Protein AF-A0AAV2PLL3-F1 (afdb_monomer_lite)

pLDDT: mean 88.49, std 5.71, range [47.81, 95.56]

Foldseek 3Di:
DADPNDDDDAQDWDDDFQWIWHHHPNDIDIDGRQQWEDDPNDIDDAQDWDDDFQWIWHRHRHDIDIDGRQQWEADPNDTHGAQDWDDDQAAIWHRHRHDIDGPAGWEADPNDTDHAQDWDDDQQWIWHDHRHDIDIDGHQQWEADPNGTDDAQDWDDDLQWIWHRHRHDIDTHHHQQWEADPNHIGGAQDWDDDFQKIWHRHRHDIDIDRNQQWEADPVRGIDHAQDWDDDFQWIWGRGRHGTDIDGRQQWEQDPVRDTHHAQDWDDPDPFWIWGRGRHDIDIDGDQQWEDDDPDIHHAQDWDDDPPWIWGRHRHDIDTDDPPD

Sequence (324 aa):
CEYDGKIYFDGEGWFKKCNMYKCISGDVQVTEIEECCHFVGKEYEDGESWVDKCKIYQCSRGRVTHSLNPDCCRVNSHDYENGETWSDHCGNHSCNEGYVVSTEKCCVWEDETHKHGDEWIVNCKVYRCNDGKVSYKDDSHCCEFEGDLYPNGEVWTWKCKQHTCNIGQLESKLSPTCCEHEGEVYFDGDKWKDDCTDYRCENGKINHFINKRCCVDSNGLGFHPDETYNEGCYVYKCSYGEFEKSVNPNCCELHNGELVEDGYEWDQDECIHKKCRRGDIVVRENRLCCIEGFEAYPDGETWYDGCIEYKCKRGRTQEGVDPT

Secondary structure (DSSP, 8-state):
-EETTEE--TT-EEEETTEEEEEETTEEEEEE-TT-EEETTEEE-TT-EEEETTEEEEEETTEEEEEE-TTSEEETTEEE-TT-EEE-SS-EEEEETTEEEESS--EEETTEEE-TT-EEEETTEEEEEETTEEEEEE-TTPEEETTEEE-TT-EEEETTEEEEEETTEEEEEE-TT-EEETTEEE-TT-EEEETTEEEEEETTEEEEEE-TT-EE-TTS-EE-TT-EEEETTEEEEEETTEEEEEE-TTPEEPTTS-EE-TT-EEESSSSEEEEEETTEEEEEE-TT-EEETTEEE-TT-EEEETTEEEEE-SS-EEE-----

Structure (mmCIF, N/CA/C/O backbone):
data_AF-A0AAV2PLL3-F1
#
_entry.id   AF-A0AAV2PLL3-F1
#
loop_
_atom_site.group_PDB
_atom_site.id
_atom_site.type_symbol
_atom_site.label_atom_id
_atom_site.label_alt_id
_atom_site.label_comp_id
_atom_site.label_asym_id
_atom_site.label_entity_id
_atom_site.label_seq_id
_atom_site.pdbx_PDB_ins_code
_atom_site.Cartn_x
_atom_site.Cartn_y
_atom_site.Cartn_z
_atom_site.occupancy
_atom_site.B_iso_or_equiv
_atom_site.auth_seq_id
_atom_site.auth_comp_id
_atom_site.auth_asym_id
_atom_site.auth_atom_id
_atom_site.pdbx_PDB_model_num
ATOM 1 N N . CYS A 1 1 ? 61.657 -3.068 -75.868 1.00 91.62 1 CYS A N 1
ATOM 2 C CA . CYS A 1 1 ? 61.007 -1.841 -75.367 1.00 91.62 1 CYS A CA 1
ATOM 3 C C . CYS A 1 1 ? 61.591 -1.494 -74.007 1.00 91.62 1 CYS A C 1
ATOM 5 O O . CYS A 1 1 ? 61.944 -2.416 -73.281 1.00 91.62 1 CYS A O 1
ATOM 7 N N . GLU A 1 2 ? 61.693 -0.213 -73.654 1.00 89.94 2 GLU A N 1
ATOM 8 C CA . GLU A 1 2 ? 62.034 0.218 -72.290 1.00 89.94 2 GLU A CA 1
ATOM 9 C C . GLU A 1 2 ? 60.778 0.791 -71.625 1.00 89.94 2 GLU A C 1
ATOM 11 O O . GLU A 1 2 ? 60.141 1.687 -72.175 1.00 89.94 2 GLU A O 1
ATOM 16 N N . TYR A 1 3 ? 60.391 0.248 -70.472 1.00 87.75 3 TYR A N 1
ATOM 17 C CA . TYR A 1 3 ? 59.224 0.705 -69.720 1.00 87.75 3 TYR A CA 1
ATOM 18 C C . TYR A 1 3 ? 59.527 0.673 -68.222 1.00 87.75 3 TYR A C 1
ATOM 20 O O . TYR A 1 3 ? 59.902 -0.369 -67.684 1.00 87.75 3 TYR A O 1
ATOM 28 N N . ASP A 1 4 ? 59.375 1.821 -67.554 1.00 88.00 4 ASP A N 1
ATOM 29 C CA . ASP A 1 4 ? 59.631 1.992 -66.112 1.00 88.00 4 ASP A CA 1
ATOM 30 C C . ASP A 1 4 ? 61.039 1.516 -65.683 1.00 88.00 4 ASP A C 1
ATOM 32 O O . ASP A 1 4 ? 61.215 0.832 -64.675 1.00 88.00 4 ASP A O 1
ATOM 36 N N . GLY A 1 5 ? 62.050 1.808 -66.514 1.00 89.69 5 GLY A N 1
ATOM 37 C CA . GLY A 1 5 ? 63.452 1.437 -66.280 1.00 89.69 5 GLY A CA 1
ATOM 38 C C . GLY A 1 5 ? 63.790 -0.045 -66.496 1.00 89.69 5 GLY A C 1
ATOM 39 O O . GLY A 1 5 ? 64.899 -0.468 -66.169 1.00 89.69 5 GLY A O 1
ATOM 40 N N . LYS A 1 6 ? 62.864 -0.851 -67.034 1.00 91.62 6 LYS A N 1
ATOM 41 C CA . LYS A 1 6 ? 63.084 -2.264 -67.391 1.00 91.62 6 LYS A CA 1
ATOM 42 C C . LYS A 1 6 ? 63.054 -2.468 -68.906 1.00 91.62 6 LYS A C 1
ATOM 44 O O . LYS A 1 6 ? 62.284 -1.814 -69.609 1.00 91.62 6 LYS A O 1
ATOM 49 N N . ILE A 1 7 ? 63.878 -3.397 -69.397 1.00 92.06 7 ILE A N 1
ATOM 50 C CA . ILE A 1 7 ? 63.944 -3.787 -70.813 1.00 92.06 7 ILE A CA 1
ATOM 51 C C . ILE A 1 7 ? 63.094 -5.043 -71.024 1.00 92.06 7 ILE A C 1
ATOM 53 O O . ILE A 1 7 ? 63.332 -6.051 -70.366 1.00 92.06 7 ILE A O 1
ATOM 57 N N . TYR A 1 8 ? 62.156 -4.971 -71.968 1.00 92.12 8 TYR A N 1
ATOM 58 C CA . TYR A 1 8 ? 61.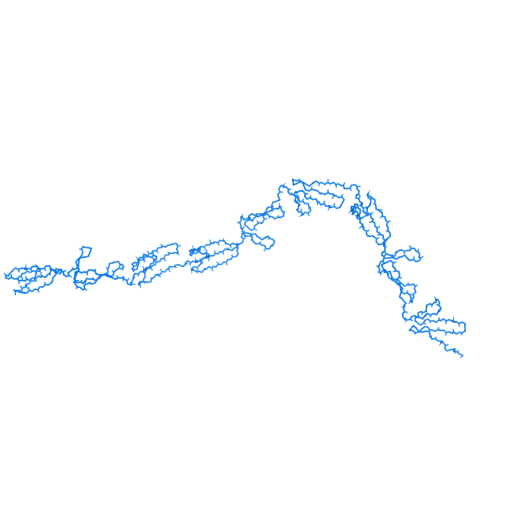277 -6.070 -72.381 1.00 92.12 8 TYR A CA 1
ATOM 59 C C . TYR A 1 8 ? 61.568 -6.467 -73.829 1.00 92.12 8 TYR A C 1
ATOM 61 O O . TYR A 1 8 ? 61.752 -5.591 -74.691 1.00 92.12 8 TYR A O 1
ATOM 69 N N . PHE A 1 9 ? 61.612 -7.769 -74.100 1.00 92.62 9 PHE A N 1
ATOM 70 C CA . PHE A 1 9 ? 61.857 -8.309 -75.436 1.00 92.62 9 PHE A CA 1
ATOM 71 C C . PHE A 1 9 ? 60.621 -8.209 -76.330 1.00 92.62 9 PHE A C 1
ATOM 73 O O . PHE A 1 9 ? 59.491 -8.099 -75.861 1.00 92.62 9 PHE A O 1
ATOM 80 N N . ASP A 1 10 ? 60.840 -8.242 -77.643 1.00 92.75 10 ASP A N 1
ATOM 81 C CA . ASP A 1 10 ? 59.739 -8.246 -78.604 1.00 92.75 10 ASP A CA 1
ATOM 82 C C . ASP A 1 10 ? 58.823 -9.462 -78.386 1.00 92.75 10 ASP A C 1
ATOM 84 O O . ASP A 1 10 ? 59.291 -10.594 -78.251 1.00 92.75 10 ASP A O 1
ATOM 88 N N . GLY A 1 11 ? 57.516 -9.216 -78.306 1.00 88.50 11 GLY A N 1
ATOM 89 C CA . GLY A 1 11 ? 56.493 -10.207 -77.975 1.00 88.50 11 GLY A CA 1
ATOM 90 C C . GLY A 1 11 ? 56.259 -10.437 -76.477 1.00 88.50 11 GLY A C 1
ATOM 91 O O . GLY A 1 11 ? 55.241 -11.044 -76.132 1.00 88.50 11 GLY A O 1
ATOM 92 N N . GLU A 1 12 ? 57.132 -9.943 -75.594 1.00 92.12 12 GLU A N 1
ATOM 93 C CA . GLU A 1 12 ? 56.991 -10.078 -74.140 1.00 92.12 12 GLU A CA 1
ATOM 94 C C . GLU A 1 12 ? 55.822 -9.233 -73.618 1.00 92.12 12 GLU A C 1
ATOM 96 O O . GLU A 1 12 ? 55.669 -8.063 -73.986 1.00 92.12 12 GLU A O 1
ATOM 101 N N . GLY A 1 13 ? 54.989 -9.844 -72.770 1.00 86.62 13 GLY A N 1
ATOM 102 C CA . GLY A 1 13 ? 53.845 -9.201 -72.131 1.00 86.62 13 GLY A CA 1
ATOM 103 C C . GLY A 1 13 ? 53.971 -9.194 -70.612 1.00 86.62 13 GLY A C 1
ATOM 104 O O . GLY A 1 13 ? 54.468 -10.156 -70.027 1.00 86.62 13 GLY A O 1
ATOM 105 N N . TRP A 1 14 ? 53.514 -8.121 -69.973 1.00 86.94 14 TRP A N 1
ATOM 106 C CA . TRP A 1 14 ? 53.501 -7.985 -68.518 1.00 86.94 14 TRP A CA 1
ATOM 107 C C . TRP A 1 14 ? 52.250 -7.253 -68.038 1.00 86.94 14 TRP A C 1
ATOM 109 O O . TRP A 1 14 ? 51.612 -6.507 -68.778 1.00 86.94 14 TRP A O 1
ATOM 119 N N . PHE A 1 15 ? 51.917 -7.462 -66.770 1.00 80.62 15 PHE A N 1
ATOM 120 C CA . PHE A 1 15 ? 50.777 -6.839 -66.111 1.00 80.62 15 PHE A CA 1
ATOM 121 C C . PHE A 1 15 ? 51.256 -5.702 -65.211 1.00 80.62 15 PHE A C 1
ATOM 123 O O . PHE A 1 15 ? 52.266 -5.834 -64.515 1.00 80.62 15 PHE A O 1
ATOM 130 N N . LYS A 1 16 ? 50.549 -4.573 -65.234 1.00 81.56 16 LYS A N 1
ATOM 131 C CA . LYS A 1 16 ? 50.717 -3.505 -64.244 1.00 81.56 16 LYS A CA 1
ATOM 132 C C . LYS A 1 16 ? 49.369 -2.826 -64.039 1.00 81.56 16 LYS A C 1
ATOM 134 O O . LYS A 1 16 ? 48.896 -2.127 -64.936 1.00 81.56 16 LYS A O 1
ATOM 139 N N . LYS A 1 17 ? 48.785 -3.000 -62.847 1.00 78.38 17 LYS A N 1
ATOM 140 C CA . LYS A 1 17 ? 47.400 -2.602 -62.556 1.00 78.38 17 LYS A CA 1
ATOM 141 C C . LYS A 1 17 ? 46.444 -3.243 -63.575 1.00 78.38 17 LYS A C 1
ATOM 143 O O . LYS A 1 17 ? 46.691 -4.341 -64.060 1.00 78.38 17 LYS A O 1
ATOM 148 N N . CYS A 1 18 ? 45.418 -2.512 -63.990 1.00 79.94 18 CYS A N 1
ATOM 149 C CA . CYS A 1 18 ? 44.403 -2.950 -64.944 1.00 79.94 18 CYS A CA 1
ATOM 150 C C . CYS A 1 18 ? 44.829 -2.899 -66.411 1.00 79.94 18 CYS A C 1
ATOM 152 O O . CYS A 1 18 ? 43.993 -2.788 -67.301 1.00 79.94 18 CYS A O 1
ATOM 154 N N . ASN A 1 19 ? 46.131 -2.964 -66.677 1.00 82.62 19 ASN A N 1
ATOM 155 C CA . ASN A 1 19 ? 46.665 -2.891 -68.023 1.00 82.62 19 ASN A CA 1
ATOM 156 C C . ASN A 1 19 ? 47.624 -4.052 -68.277 1.00 82.62 19 ASN A C 1
ATOM 158 O O . ASN A 1 19 ? 48.572 -4.297 -67.523 1.00 82.62 19 ASN A O 1
ATOM 162 N N . MET A 1 20 ? 47.379 -4.740 -69.386 1.00 83.50 20 MET A N 1
ATOM 163 C CA . MET A 1 20 ? 48.316 -5.662 -69.996 1.00 83.50 20 MET A CA 1
ATOM 164 C C . MET A 1 20 ? 49.166 -4.870 -70.980 1.00 83.50 20 MET A C 1
ATOM 166 O O . MET A 1 20 ? 48.665 -4.255 -71.921 1.00 83.50 20 MET A O 1
ATOM 170 N N . TYR A 1 21 ? 50.466 -4.883 -70.758 1.00 88.62 21 TYR A N 1
ATOM 171 C CA . TYR A 1 21 ? 51.437 -4.254 -71.628 1.00 88.62 21 TYR A CA 1
ATOM 172 C C . TYR A 1 21 ? 52.095 -5.326 -72.482 1.00 88.62 21 TYR A C 1
ATOM 174 O O . TYR A 1 21 ? 52.363 -6.426 -71.999 1.00 88.62 21 TYR A O 1
ATOM 182 N N . LYS A 1 22 ? 52.376 -5.014 -73.744 1.00 92.00 22 LYS A N 1
ATOM 183 C CA . LYS A 1 22 ? 53.101 -5.909 -74.644 1.00 92.00 22 LYS A CA 1
ATOM 184 C C . LYS A 1 22 ? 54.095 -5.126 -75.480 1.00 92.00 22 LYS A C 1
ATOM 186 O O . LYS A 1 22 ? 53.738 -4.123 -76.092 1.00 92.00 22 LYS A O 1
ATOM 191 N N . CYS A 1 23 ? 55.338 -5.585 -75.524 1.00 92.31 23 CYS A N 1
ATOM 192 C CA . CYS A 1 23 ? 56.340 -4.994 -76.399 1.00 92.31 23 CYS A CA 1
ATOM 193 C C . CYS A 1 23 ? 56.162 -5.530 -77.825 1.00 92.31 23 CYS A C 1
ATOM 195 O O . CYS A 1 23 ? 56.206 -6.743 -78.027 1.00 92.31 23 CYS A O 1
ATOM 197 N N . ILE A 1 24 ? 55.946 -4.648 -78.803 1.00 91.50 24 ILE A N 1
ATOM 198 C CA . ILE A 1 24 ? 55.800 -5.013 -80.217 1.00 91.50 24 ILE A CA 1
ATOM 199 C C . ILE A 1 24 ? 56.628 -4.058 -81.077 1.00 91.50 24 ILE A C 1
ATOM 201 O O . ILE A 1 24 ? 56.362 -2.863 -81.127 1.00 91.50 24 ILE A O 1
ATOM 205 N N . SER A 1 25 ? 57.622 -4.594 -81.785 1.00 89.38 25 SER A N 1
ATOM 206 C CA . SER A 1 25 ? 58.486 -3.882 -82.736 1.00 89.38 25 SER A CA 1
ATOM 207 C C . SER A 1 25 ? 59.137 -2.610 -82.175 1.00 89.38 25 SER A C 1
ATOM 209 O O . SER A 1 25 ? 59.398 -1.662 -82.907 1.00 89.38 25 SER A O 1
ATOM 211 N N . GLY A 1 26 ? 59.433 -2.601 -80.872 1.00 86.25 26 GLY A N 1
ATOM 212 C CA . GLY A 1 26 ? 60.042 -1.462 -80.179 1.00 86.25 26 GLY A CA 1
ATOM 213 C C . GLY A 1 26 ? 59.056 -0.563 -79.428 1.00 86.25 26 GLY A C 1
ATOM 214 O O . GLY A 1 26 ? 59.502 0.148 -78.527 1.00 86.25 26 GLY A O 1
ATOM 215 N N . ASP A 1 27 ? 57.752 -0.673 -79.695 1.00 88.44 27 ASP A N 1
ATOM 216 C CA . ASP A 1 27 ? 56.695 0.103 -79.041 1.00 88.44 27 ASP A CA 1
ATOM 217 C C . ASP A 1 27 ? 55.978 -0.691 -77.940 1.00 88.44 27 ASP A C 1
ATOM 219 O O . ASP A 1 27 ? 55.757 -1.901 -78.046 1.00 88.44 27 ASP A O 1
ATOM 223 N N . VAL A 1 28 ? 55.585 -0.001 -76.866 1.00 89.06 28 VAL A N 1
ATOM 224 C CA . VAL A 1 28 ? 54.774 -0.585 -75.789 1.00 89.06 28 VAL A CA 1
ATOM 225 C C . VAL A 1 28 ? 53.299 -0.418 -76.132 1.00 89.06 28 VAL A C 1
ATOM 227 O O . VAL A 1 28 ? 52.763 0.687 -76.101 1.00 89.06 28 VAL A O 1
ATOM 230 N N . GLN A 1 29 ? 52.638 -1.528 -76.437 1.00 89.06 29 GLN A N 1
ATOM 231 C CA . GLN A 1 29 ? 51.192 -1.594 -76.616 1.00 89.06 29 GLN A CA 1
ATOM 232 C C . GLN A 1 29 ? 50.527 -1.810 -75.261 1.00 89.06 29 GLN A C 1
ATOM 234 O O . GLN A 1 29 ? 51.022 -2.588 -74.446 1.00 89.06 29 GLN A O 1
ATOM 239 N N . VAL A 1 30 ? 49.409 -1.126 -75.028 1.00 86.69 30 VAL A N 1
ATOM 240 C CA . VAL A 1 30 ? 48.642 -1.212 -73.782 1.00 86.69 30 VAL A CA 1
ATOM 241 C C . VAL A 1 30 ? 47.245 -1.709 -74.114 1.00 86.69 30 VAL A C 1
ATOM 243 O O . VAL A 1 30 ? 46.591 -1.180 -75.010 1.00 86.69 30 VAL A O 1
ATOM 246 N N . THR A 1 31 ? 46.799 -2.739 -73.413 1.00 83.81 31 THR A N 1
ATOM 247 C CA . THR A 1 31 ? 45.437 -3.261 -73.481 1.00 83.81 31 THR A CA 1
ATOM 248 C C . THR A 1 31 ? 44.844 -3.203 -72.085 1.00 83.81 31 THR A C 1
ATOM 250 O O . THR A 1 31 ? 45.408 -3.769 -71.148 1.00 83.81 31 THR A O 1
ATOM 253 N N . GLU A 1 32 ? 43.726 -2.501 -71.948 1.00 77.06 32 GLU A N 1
ATOM 254 C CA . GLU A 1 32 ? 42.974 -2.452 -70.698 1.00 77.06 32 GLU A CA 1
ATOM 255 C C . GLU A 1 32 ? 42.361 -3.828 -70.418 1.00 77.06 32 GLU A C 1
ATOM 257 O O . GLU A 1 32 ? 41.855 -4.502 -71.319 1.00 77.06 32 GLU A O 1
ATOM 262 N N . ILE A 1 33 ? 42.461 -4.278 -69.173 1.00 77.19 33 ILE A N 1
ATOM 263 C CA . ILE A 1 33 ? 41.937 -5.567 -68.733 1.00 77.19 33 ILE A CA 1
ATOM 264 C C . ILE A 1 33 ? 40.510 -5.332 -68.252 1.00 77.19 33 ILE A C 1
ATOM 266 O O . ILE A 1 33 ? 40.304 -4.747 -67.193 1.00 77.19 33 ILE A O 1
ATOM 270 N N . GLU A 1 34 ? 39.525 -5.823 -69.005 1.00 72.75 34 GLU A N 1
ATOM 271 C CA . GLU A 1 34 ? 38.099 -5.671 -68.658 1.00 72.75 34 GLU A CA 1
ATOM 272 C C . GLU A 1 34 ? 37.719 -6.352 -67.328 1.00 72.75 34 GLU A C 1
ATOM 274 O O . GLU A 1 34 ? 36.686 -6.051 -66.737 1.00 72.75 34 GLU A O 1
ATOM 279 N N . GLU A 1 35 ? 38.554 -7.267 -66.832 1.00 81.69 35 GLU A N 1
ATOM 280 C CA . GLU A 1 35 ? 38.313 -8.036 -65.605 1.00 81.69 35 GLU A CA 1
ATOM 281 C C . GLU A 1 35 ? 38.719 -7.299 -64.314 1.00 81.69 35 GLU A C 1
ATOM 283 O O . GLU A 1 35 ? 38.565 -7.841 -63.220 1.00 81.69 35 GLU A O 1
ATOM 288 N N . CYS A 1 36 ? 39.195 -6.060 -64.419 1.00 85.12 36 CYS A N 1
ATOM 289 C CA . CYS A 1 36 ? 39.562 -5.237 -63.275 1.00 85.12 36 CYS A CA 1
ATOM 290 C C . CYS A 1 36 ? 38.369 -4.561 -62.594 1.00 85.12 36 CYS A C 1
ATOM 292 O O . CYS A 1 36 ? 37.398 -4.169 -63.242 1.00 85.12 36 CYS A O 1
ATOM 294 N N . CYS A 1 37 ? 38.465 -4.341 -61.283 1.00 88.69 37 CYS A N 1
ATOM 295 C CA . CYS A 1 37 ? 37.420 -3.656 -60.532 1.00 88.69 37 CYS A CA 1
ATOM 296 C C . CYS A 1 37 ? 37.800 -2.218 -60.186 1.00 88.69 37 CYS A C 1
ATOM 298 O O . CYS A 1 37 ? 38.870 -1.952 -59.643 1.00 88.69 37 CYS A O 1
ATOM 300 N N . HIS A 1 38 ? 36.858 -1.298 -60.396 1.00 87.88 38 HIS A N 1
ATOM 301 C CA . HIS A 1 38 ? 36.970 0.086 -59.942 1.00 87.88 38 HIS A CA 1
ATOM 302 C C . HIS A 1 38 ? 36.061 0.309 -58.732 1.00 87.88 38 HIS A C 1
ATOM 304 O O . HIS A 1 38 ? 34.839 0.181 -58.829 1.00 87.88 38 HIS A O 1
ATOM 310 N N . PHE A 1 39 ? 36.644 0.665 -57.588 1.00 87.12 39 PHE A N 1
ATOM 311 C CA . PHE A 1 39 ? 35.900 0.914 -56.354 1.00 87.12 39 PHE A CA 1
ATOM 312 C C . PHE A 1 39 ? 36.413 2.176 -55.657 1.00 87.12 39 PHE A C 1
ATOM 314 O O . PHE A 1 39 ? 37.592 2.287 -55.335 1.00 87.12 39 PHE A O 1
ATOM 321 N N . VAL A 1 40 ? 35.522 3.157 -55.463 1.00 86.56 40 VAL A N 1
ATOM 322 C CA . VAL A 1 40 ? 35.799 4.451 -54.797 1.00 86.56 40 VAL A CA 1
ATOM 323 C C . VAL A 1 40 ? 37.080 5.124 -55.329 1.00 86.56 40 VAL A C 1
ATOM 325 O O . VAL A 1 40 ? 37.939 5.589 -54.586 1.00 86.56 40 VAL A O 1
ATOM 328 N N . GLY A 1 41 ? 37.232 5.149 -56.658 1.00 83.69 41 GLY A N 1
ATOM 329 C CA . GLY A 1 41 ? 38.370 5.790 -57.330 1.00 83.69 41 GLY A CA 1
ATOM 330 C C . GLY A 1 41 ? 39.703 5.037 -57.230 1.00 83.69 41 GLY A C 1
ATOM 331 O O . GLY A 1 41 ? 40.727 5.584 -57.635 1.00 83.69 41 GLY A O 1
ATOM 332 N N . LYS A 1 42 ? 39.707 3.804 -56.711 1.00 87.56 42 LYS A N 1
ATOM 333 C CA . LYS A 1 42 ? 40.851 2.885 -56.728 1.00 87.56 42 LYS A CA 1
ATOM 334 C C . LYS A 1 42 ? 40.599 1.724 -57.693 1.00 87.56 42 LYS A C 1
ATOM 336 O O . LYS A 1 42 ? 39.451 1.367 -57.959 1.00 87.56 42 LYS A O 1
ATOM 341 N N . GLU A 1 43 ? 41.688 1.171 -58.213 1.00 87.94 43 GLU A N 1
ATOM 342 C CA . GLU A 1 43 ? 41.719 0.018 -59.118 1.00 87.94 43 GLU A CA 1
ATOM 343 C C . GLU A 1 43 ? 42.197 -1.211 -58.348 1.00 87.94 43 GLU A C 1
ATOM 345 O O . GLU A 1 43 ? 43.174 -1.106 -57.605 1.00 87.94 43 GLU A O 1
ATOM 350 N N . TYR A 1 44 ? 41.514 -2.338 -58.543 1.00 87.25 44 TYR A N 1
ATOM 351 C CA . TYR A 1 44 ? 41.788 -3.611 -57.880 1.00 87.25 44 TYR A CA 1
ATOM 352 C C . TYR A 1 44 ? 41.910 -4.723 -58.920 1.00 87.25 44 TYR A C 1
ATOM 354 O O . TYR A 1 44 ? 41.096 -4.799 -59.849 1.00 87.25 44 TYR A O 1
ATOM 362 N N . GLU A 1 45 ? 42.924 -5.571 -58.759 1.00 86.94 45 GLU A N 1
ATOM 363 C CA . GLU A 1 45 ? 43.184 -6.697 -59.659 1.00 86.94 45 GLU A CA 1
ATOM 364 C C . GLU A 1 45 ? 42.164 -7.831 -59.440 1.00 86.94 45 GLU A C 1
ATOM 366 O O . GLU A 1 45 ? 41.559 -7.958 -58.371 1.00 86.94 45 GLU A O 1
ATOM 371 N N . ASP A 1 46 ? 41.950 -8.670 -60.459 1.00 85.12 46 ASP A N 1
ATOM 372 C CA . ASP A 1 46 ? 41.068 -9.836 -60.330 1.00 85.12 46 ASP A CA 1
ATOM 373 C C . ASP A 1 46 ? 41.558 -10.771 -59.210 1.00 85.12 46 ASP A C 1
ATOM 375 O O . ASP A 1 46 ? 42.736 -11.120 -59.134 1.00 85.12 46 ASP A O 1
ATOM 379 N N . GLY A 1 47 ? 40.647 -11.169 -58.320 1.00 86.62 47 GLY A N 1
ATOM 380 C CA . GLY A 1 47 ? 40.951 -11.978 -57.140 1.00 86.62 47 GLY A CA 1
ATOM 381 C C . GLY A 1 47 ? 41.419 -11.188 -55.913 1.00 86.62 47 GLY A C 1
ATOM 382 O O . GLY A 1 47 ? 41.527 -11.781 -54.837 1.00 86.62 47 GLY A O 1
ATOM 383 N N . GLU A 1 48 ? 41.656 -9.879 -56.029 1.00 90.81 48 GLU A N 1
ATOM 384 C CA . GLU A 1 48 ? 42.030 -9.035 -54.894 1.00 90.81 48 GLU A CA 1
ATOM 385 C C . GLU A 1 48 ? 40.864 -8.871 -53.908 1.00 90.81 48 GLU A C 1
ATOM 387 O O . GLU A 1 48 ? 39.705 -8.684 -54.300 1.00 90.81 48 GLU A O 1
ATOM 392 N N . SER A 1 49 ? 41.190 -8.910 -52.613 1.00 92.31 49 SER A N 1
ATOM 393 C CA . SER A 1 49 ? 40.251 -8.672 -51.517 1.00 92.31 49 SER A CA 1
ATOM 394 C C . SER A 1 49 ? 40.755 -7.551 -50.621 1.00 92.31 49 SER A C 1
ATOM 396 O O . SER A 1 49 ? 41.933 -7.514 -50.267 1.00 92.31 49 SER A O 1
ATOM 398 N N . TRP A 1 50 ? 39.859 -6.660 -50.209 1.00 92.81 50 TRP A N 1
ATOM 399 C CA . TRP A 1 50 ? 40.189 -5.548 -49.319 1.00 92.81 50 TRP A CA 1
ATOM 400 C C . TRP A 1 50 ? 39.069 -5.282 -48.319 1.00 92.81 50 TRP A C 1
ATOM 402 O O . TRP A 1 50 ? 37.910 -5.633 -48.536 1.00 92.81 50 TRP A O 1
ATOM 412 N N . VAL A 1 51 ? 39.427 -4.639 -47.211 1.00 89.75 51 VAL A N 1
ATOM 413 C CA . VAL A 1 51 ? 38.477 -4.190 -46.193 1.00 89.75 51 VAL A CA 1
ATOM 414 C C . VAL A 1 51 ? 38.242 -2.697 -46.382 1.00 89.75 51 VAL A C 1
ATOM 416 O O . VAL A 1 51 ? 39.192 -1.921 -46.472 1.00 89.75 51 VAL A O 1
ATOM 419 N N . ASP A 1 52 ? 36.978 -2.297 -46.445 1.00 89.19 52 ASP A N 1
ATOM 420 C CA . ASP A 1 52 ? 36.566 -0.900 -46.327 1.00 89.19 52 ASP A CA 1
ATOM 421 C C . ASP A 1 52 ? 35.386 -0.844 -45.354 1.00 89.19 52 ASP A C 1
ATOM 423 O O . ASP A 1 52 ? 34.301 -1.379 -45.621 1.00 89.19 52 ASP A O 1
ATOM 427 N N . LYS A 1 53 ? 35.641 -0.247 -44.185 1.00 87.81 53 LYS A N 1
ATOM 428 C CA . LYS A 1 53 ? 34.742 -0.257 -43.025 1.00 87.81 53 LYS A CA 1
ATOM 429 C C . LYS A 1 53 ? 34.358 -1.693 -42.634 1.00 87.81 53 LYS A C 1
ATOM 431 O O . LYS A 1 53 ? 35.201 -2.587 -42.579 1.00 87.81 53 LYS A O 1
ATOM 436 N N . CYS A 1 54 ? 33.067 -1.952 -42.435 1.00 91.12 54 CYS A N 1
ATOM 437 C CA . CYS A 1 54 ? 32.529 -3.262 -42.068 1.00 91.12 54 CYS A CA 1
ATOM 438 C C . CYS A 1 54 ? 32.211 -4.191 -43.238 1.00 91.12 54 CYS A C 1
ATOM 440 O O . CYS A 1 54 ? 31.386 -5.102 -43.117 1.00 91.12 54 CYS A O 1
ATOM 442 N N . LYS A 1 55 ? 32.859 -3.980 -44.384 1.00 92.12 55 LYS A N 1
ATOM 443 C CA . LYS A 1 55 ? 32.686 -4.819 -45.565 1.00 92.12 55 LYS A CA 1
ATOM 444 C C . LYS A 1 55 ? 34.026 -5.327 -46.063 1.00 92.12 55 LYS A C 1
ATOM 446 O O . LYS A 1 55 ? 34.982 -4.568 -46.213 1.00 92.12 55 LYS A O 1
ATOM 451 N N . ILE A 1 56 ? 34.055 -6.622 -46.345 1.00 92.62 56 ILE A N 1
ATOM 452 C CA . ILE A 1 56 ? 35.132 -7.258 -47.090 1.00 92.62 56 ILE A CA 1
ATOM 453 C C . ILE A 1 56 ? 34.674 -7.285 -48.538 1.00 92.62 56 ILE A C 1
ATOM 455 O O . ILE A 1 56 ? 33.642 -7.877 -48.853 1.00 92.62 56 ILE A O 1
ATOM 459 N N . TYR A 1 57 ? 35.415 -6.617 -49.404 1.00 94.38 57 TYR A N 1
ATOM 460 C CA . TYR A 1 57 ? 35.166 -6.585 -50.832 1.00 94.38 57 TYR A CA 1
ATOM 461 C C . TYR A 1 57 ? 36.088 -7.564 -51.541 1.00 94.38 57 TYR A C 1
ATOM 463 O O . TYR A 1 57 ? 37.224 -7.766 -51.117 1.00 94.38 57 TYR A O 1
ATOM 471 N N . GLN A 1 58 ? 35.594 -8.147 -52.628 1.00 94.69 58 GLN A N 1
ATOM 472 C CA . GLN A 1 58 ? 36.367 -9.019 -53.500 1.00 94.69 58 GLN A CA 1
ATOM 473 C C . GLN A 1 58 ? 36.104 -8.650 -54.957 1.00 94.69 58 GLN A C 1
ATOM 475 O O . GLN A 1 58 ? 34.942 -8.563 -55.382 1.00 94.69 58 GLN A O 1
ATOM 480 N N . CYS A 1 59 ? 37.181 -8.458 -55.716 1.00 91.81 59 CYS A N 1
ATOM 481 C CA . CYS A 1 59 ? 37.110 -8.309 -57.159 1.00 91.81 59 CYS A CA 1
ATOM 482 C C . CYS A 1 59 ? 37.061 -9.682 -57.831 1.00 91.81 59 CYS A C 1
ATOM 484 O O . CYS A 1 59 ? 37.905 -10.541 -57.574 1.00 91.81 59 CYS A O 1
ATOM 486 N N . SER A 1 60 ? 36.067 -9.897 -58.692 1.00 90.25 60 SER A N 1
ATOM 487 C CA . SER A 1 60 ? 36.011 -11.072 -59.556 1.00 90.25 60 SER A CA 1
ATOM 488 C C . SER A 1 60 ? 35.427 -10.717 -60.921 1.00 90.25 60 SER A C 1
ATOM 490 O O . SER A 1 60 ? 34.262 -10.324 -61.012 1.00 90.25 60 SER A O 1
ATOM 492 N N . ARG A 1 61 ? 36.223 -10.875 -61.983 1.00 86.81 61 ARG A N 1
ATOM 493 C CA . ARG A 1 61 ? 35.861 -10.657 -63.394 1.00 86.81 61 ARG A CA 1
ATOM 494 C C . ARG A 1 61 ? 35.172 -9.313 -63.627 1.00 86.81 61 ARG A C 1
ATOM 496 O O . ARG A 1 61 ? 34.050 -9.254 -64.131 1.00 86.81 61 ARG A O 1
ATOM 503 N N . GLY A 1 62 ? 35.806 -8.239 -63.169 1.00 84.38 62 GLY A N 1
ATOM 504 C CA . GLY A 1 62 ? 35.306 -6.869 -63.296 1.00 84.38 62 GLY A CA 1
ATOM 505 C C . GLY A 1 62 ? 34.143 -6.530 -62.361 1.00 84.38 62 GLY A C 1
ATOM 506 O O . GLY A 1 62 ? 33.598 -5.426 -62.411 1.00 84.38 62 GLY A O 1
ATOM 507 N N . ARG A 1 63 ? 33.735 -7.458 -61.483 1.00 88.19 63 ARG A N 1
ATOM 508 C CA . ARG A 1 63 ? 32.641 -7.261 -60.533 1.00 88.19 63 ARG A CA 1
ATOM 509 C C . ARG A 1 63 ? 33.148 -7.209 -59.101 1.00 88.19 63 ARG A C 1
ATOM 511 O O . ARG A 1 63 ? 33.765 -8.147 -58.607 1.00 88.19 63 ARG A O 1
ATOM 518 N N . VAL A 1 64 ? 32.766 -6.147 -58.401 1.00 91.50 64 VAL A N 1
ATOM 519 C CA . VAL A 1 64 ? 32.952 -6.038 -56.955 1.00 91.50 64 VAL A CA 1
ATOM 520 C C . VAL A 1 64 ? 31.798 -6.742 -56.249 1.00 91.50 64 VAL A C 1
ATOM 522 O O . VAL A 1 64 ? 30.633 -6.366 -56.400 1.00 91.50 64 VAL A O 1
ATOM 525 N N . THR A 1 65 ? 32.121 -7.757 -55.458 1.00 92.25 65 THR A N 1
ATOM 526 C CA . THR A 1 65 ? 31.199 -8.363 -54.491 1.00 92.25 65 THR A CA 1
ATOM 527 C C . THR A 1 65 ? 31.634 -8.003 -53.079 1.00 92.25 65 THR A C 1
ATOM 529 O O . THR A 1 65 ? 32.753 -7.534 -52.881 1.00 92.25 65 THR A O 1
ATOM 532 N N . HIS A 1 66 ? 30.743 -8.158 -52.100 1.00 92.50 66 HIS A N 1
ATOM 533 C CA . HIS A 1 66 ? 31.101 -7.921 -50.708 1.00 92.50 66 HIS A CA 1
ATOM 534 C C . HIS A 1 66 ? 30.399 -8.877 -49.753 1.00 92.50 66 HIS A C 1
ATOM 536 O O . HIS A 1 66 ? 29.283 -9.332 -50.010 1.00 92.50 66 HIS A O 1
ATOM 542 N N . SER A 1 67 ? 31.050 -9.113 -48.623 1.00 91.19 67 SER A N 1
ATOM 543 C CA . SER A 1 67 ? 30.501 -9.740 -47.426 1.00 91.19 67 SER A CA 1
ATOM 544 C C . SER A 1 67 ? 30.698 -8.814 -46.222 1.00 91.19 67 SER A C 1
ATOM 546 O O . SER A 1 67 ? 31.377 -7.788 -46.307 1.00 91.19 67 SER A O 1
ATOM 548 N N . LEU A 1 68 ? 30.058 -9.138 -45.098 1.00 89.62 68 LEU A N 1
ATOM 549 C CA . LEU A 1 68 ? 30.271 -8.413 -43.846 1.00 89.62 68 LEU A CA 1
ATOM 550 C C . LEU A 1 68 ? 31.611 -8.822 -43.231 1.00 89.62 68 LEU A C 1
ATOM 552 O O . LEU A 1 68 ? 31.948 -10.007 -43.222 1.00 89.62 68 LEU A O 1
ATOM 556 N N . ASN A 1 69 ? 32.349 -7.840 -42.717 1.00 91.56 69 ASN A N 1
ATOM 557 C CA . ASN A 1 69 ? 33.557 -8.089 -41.942 1.00 91.56 69 ASN A CA 1
ATOM 558 C C . ASN A 1 69 ? 33.164 -8.679 -40.571 1.00 91.56 69 ASN A C 1
ATOM 560 O O . ASN A 1 69 ? 32.433 -8.004 -39.841 1.00 91.56 69 ASN A O 1
ATOM 564 N N . PRO A 1 70 ? 33.602 -9.903 -40.211 1.00 89.44 70 PRO A N 1
ATOM 565 C CA . PRO A 1 70 ? 33.270 -10.514 -38.924 1.00 89.44 70 PRO A CA 1
ATOM 566 C C . PRO A 1 70 ? 33.842 -9.753 -37.720 1.00 89.44 70 PRO A C 1
ATOM 568 O O . PRO A 1 70 ? 33.310 -9.903 -36.626 1.00 89.44 70 PRO A O 1
ATOM 571 N N . ASP A 1 71 ? 34.862 -8.914 -37.918 1.00 92.25 71 ASP A N 1
ATOM 572 C CA . ASP A 1 71 ? 35.483 -8.138 -36.837 1.00 92.25 71 ASP A CA 1
ATOM 573 C C . ASP A 1 71 ? 34.669 -6.892 -36.450 1.00 92.25 71 ASP A C 1
ATOM 575 O O . ASP A 1 71 ? 34.999 -6.208 -35.479 1.00 92.25 71 ASP A O 1
ATOM 579 N N . CYS A 1 72 ? 33.610 -6.580 -37.202 1.00 92.62 72 CYS A N 1
ATOM 580 C CA . CYS A 1 72 ? 32.705 -5.484 -36.892 1.00 92.62 72 CYS A CA 1
ATOM 581 C C . CYS A 1 72 ? 31.560 -5.907 -35.978 1.00 92.62 72 CYS A C 1
ATOM 583 O O . CYS A 1 72 ? 31.011 -7.003 -36.085 1.00 92.62 72 CYS A O 1
ATOM 585 N N . CYS A 1 73 ? 31.121 -4.973 -35.143 1.00 91.94 73 CYS A N 1
ATOM 586 C CA . CYS A 1 73 ? 30.020 -5.183 -34.219 1.00 91.94 73 CYS A CA 1
ATOM 587 C C . CYS A 1 73 ? 28.737 -4.583 -34.788 1.00 91.94 73 CYS A C 1
ATOM 589 O O . CYS A 1 73 ? 28.707 -3.407 -35.140 1.00 91.94 73 CYS A O 1
ATOM 591 N N . ARG A 1 74 ? 27.653 -5.365 -34.837 1.00 90.25 74 ARG A N 1
ATOM 592 C CA . ARG A 1 74 ? 26.328 -4.871 -35.236 1.00 90.25 74 ARG A CA 1
ATOM 593 C C . ARG A 1 74 ? 25.444 -4.652 -34.013 1.00 90.25 74 ARG A C 1
ATOM 595 O O . ARG A 1 74 ? 25.050 -5.615 -33.361 1.00 90.25 74 ARG A O 1
ATOM 602 N N . VAL A 1 75 ? 25.076 -3.400 -33.749 1.00 87.38 75 VAL A N 1
ATOM 603 C CA . VAL A 1 75 ? 24.200 -3.005 -32.634 1.00 87.38 75 VAL A CA 1
ATOM 604 C C . VAL A 1 75 ? 23.094 -2.103 -33.164 1.00 87.38 75 VAL A C 1
ATOM 606 O O . VAL A 1 75 ? 23.370 -1.109 -33.824 1.00 87.38 75 VAL A O 1
ATOM 609 N N . ASN A 1 76 ? 21.826 -2.446 -32.909 1.00 84.00 76 ASN A N 1
ATOM 610 C CA . ASN A 1 76 ? 20.660 -1.637 -33.306 1.00 84.00 76 ASN A CA 1
ATOM 611 C C . ASN A 1 76 ? 20.701 -1.154 -34.773 1.00 84.00 76 ASN A C 1
ATOM 613 O O . ASN A 1 76 ? 20.425 0.005 -35.082 1.00 84.00 76 ASN A O 1
ATOM 617 N N . SER A 1 77 ? 21.050 -2.062 -35.690 1.00 86.12 77 SER A N 1
ATOM 618 C CA . SER A 1 77 ? 21.197 -1.804 -37.137 1.00 86.12 77 SER A CA 1
ATOM 619 C C . SER A 1 77 ? 22.342 -0.863 -37.543 1.00 86.12 77 SER A C 1
ATOM 621 O O . SER A 1 77 ? 22.422 -0.494 -38.712 1.00 86.12 77 SER A O 1
ATOM 623 N N . HIS A 1 78 ? 23.231 -0.507 -36.616 1.00 89.06 78 HIS A N 1
ATOM 624 C CA . HIS A 1 78 ? 24.481 0.197 -36.888 1.00 89.06 78 HIS A CA 1
ATOM 625 C C . HIS A 1 78 ? 25.655 -0.782 -36.826 1.00 89.06 78 HIS A C 1
ATOM 627 O O . HIS A 1 78 ? 25.680 -1.674 -35.975 1.00 89.06 78 HIS A O 1
ATOM 633 N N . ASP A 1 79 ? 26.601 -0.617 -37.747 1.00 92.06 79 ASP A N 1
ATOM 634 C CA . ASP A 1 79 ? 27.832 -1.399 -37.815 1.00 92.06 79 ASP A CA 1
ATOM 635 C C . ASP A 1 79 ? 28.984 -0.529 -37.296 1.00 92.06 79 ASP A C 1
ATOM 637 O O . ASP A 1 79 ? 29.199 0.564 -37.819 1.00 92.06 79 ASP A O 1
ATOM 641 N N . TYR A 1 80 ? 29.692 -1.019 -36.281 1.00 92.56 80 TYR A N 1
ATOM 642 C CA . TYR A 1 80 ? 30.834 -0.365 -35.640 1.00 92.56 80 TYR A CA 1
ATOM 643 C C . TYR A 1 80 ? 32.126 -1.077 -36.034 1.00 92.56 80 TYR A C 1
ATOM 645 O O . TYR A 1 80 ? 32.194 -2.312 -35.998 1.00 92.56 80 TYR A O 1
ATOM 653 N N . GLU A 1 81 ? 33.143 -0.302 -36.404 1.00 93.62 81 GLU A N 1
ATOM 654 C CA . GLU A 1 81 ? 34.453 -0.821 -36.790 1.00 93.62 81 GLU A CA 1
ATOM 655 C C . GLU A 1 81 ? 35.215 -1.374 -35.577 1.00 93.62 81 GLU A C 1
ATOM 657 O O . GLU A 1 81 ? 35.007 -0.960 -34.435 1.00 93.62 81 GLU A O 1
ATOM 662 N N . ASN A 1 82 ? 36.123 -2.323 -35.809 1.00 91.81 82 ASN A N 1
ATOM 663 C CA . ASN A 1 82 ? 36.957 -2.859 -34.736 1.00 91.81 82 ASN A CA 1
ATOM 664 C C . ASN A 1 82 ? 37.786 -1.739 -34.074 1.00 91.81 82 ASN A C 1
ATOM 666 O O . ASN A 1 82 ? 38.477 -0.982 -34.756 1.00 91.81 82 ASN A O 1
ATOM 670 N N . GLY A 1 83 ? 37.732 -1.648 -32.744 1.00 90.94 83 GLY A N 1
ATOM 671 C CA . GLY A 1 83 ? 38.344 -0.584 -31.946 1.00 90.94 83 GLY A CA 1
ATOM 672 C C . GLY A 1 83 ? 37.490 0.679 -31.797 1.00 90.94 83 GLY A C 1
ATOM 673 O O . GLY A 1 83 ? 37.856 1.562 -31.020 1.00 90.94 83 GLY A O 1
ATOM 674 N N . GLU A 1 84 ? 36.357 0.781 -32.496 1.00 93.50 84 GLU A N 1
ATOM 675 C CA . GLU A 1 84 ? 35.440 1.907 -32.354 1.00 93.50 84 GLU A CA 1
ATOM 676 C C . GLU A 1 84 ? 34.777 1.899 -30.973 1.00 93.50 84 GLU A C 1
ATOM 678 O O . GLU A 1 84 ? 34.420 0.848 -30.433 1.00 93.50 84 GLU A O 1
ATOM 683 N N . THR A 1 85 ? 34.608 3.092 -30.402 1.00 91.88 85 THR A N 1
ATOM 684 C CA . THR A 1 85 ? 33.931 3.304 -29.122 1.00 91.88 85 THR A CA 1
ATOM 685 C C . THR A 1 85 ? 32.716 4.191 -29.313 1.00 91.88 85 THR A C 1
ATOM 687 O O . THR A 1 85 ? 32.817 5.232 -29.965 1.00 91.88 85 THR A O 1
ATOM 690 N N . TRP A 1 86 ? 31.601 3.841 -28.684 1.00 90.81 86 TRP A N 1
ATOM 691 C CA . TRP A 1 86 ? 30.395 4.664 -28.674 1.00 90.81 86 TRP A CA 1
ATOM 692 C C . TRP A 1 86 ? 29.778 4.691 -27.283 1.00 90.81 86 TRP A C 1
ATOM 694 O O . TRP A 1 86 ? 30.106 3.876 -26.423 1.00 90.81 86 TRP A O 1
ATOM 704 N N . SER A 1 87 ? 28.881 5.641 -27.063 1.00 84.88 87 SER A N 1
ATOM 705 C CA . SER A 1 87 ? 28.081 5.710 -25.852 1.00 84.88 87 SER A CA 1
ATOM 706 C C . SER A 1 87 ? 26.606 5.770 -26.201 1.00 84.88 87 SER A C 1
ATOM 708 O O . SER A 1 87 ? 26.213 6.335 -27.225 1.00 84.88 87 SER A O 1
ATOM 710 N N . ASP A 1 88 ? 25.788 5.170 -25.354 1.00 83.19 88 ASP A N 1
ATOM 711 C CA . ASP A 1 88 ? 24.341 5.314 -25.393 1.00 83.19 88 ASP A CA 1
ATOM 712 C C . ASP A 1 88 ? 23.822 5.729 -24.005 1.00 83.19 88 ASP A C 1
ATOM 714 O O . ASP A 1 88 ? 24.577 6.212 -23.157 1.00 83.19 88 ASP A O 1
ATOM 718 N N . HIS A 1 89 ? 22.515 5.598 -23.768 1.00 76.75 89 HIS A N 1
ATOM 719 C CA . HIS A 1 89 ? 21.941 5.891 -22.453 1.00 76.75 89 HIS A CA 1
ATOM 720 C C . HIS A 1 89 ? 22.478 4.962 -21.346 1.00 76.75 89 HIS A C 1
ATOM 722 O O . HIS A 1 89 ? 22.389 5.300 -20.169 1.00 76.75 89 HIS A O 1
ATOM 728 N N . CYS A 1 90 ? 23.037 3.813 -21.722 1.00 77.12 90 CYS A N 1
ATOM 729 C CA . CYS A 1 90 ? 23.406 2.714 -20.854 1.00 77.12 90 CYS A CA 1
ATOM 730 C C . CYS A 1 90 ? 24.870 2.698 -20.421 1.00 77.12 90 CYS A C 1
ATOM 732 O O . CYS A 1 90 ? 25.188 2.195 -19.343 1.00 77.12 90 CYS A O 1
ATOM 734 N N . GLY A 1 91 ? 25.757 3.253 -21.239 1.00 80.12 91 GLY A N 1
ATOM 735 C CA . GLY A 1 91 ? 27.161 3.378 -20.892 1.00 80.12 91 GLY A CA 1
ATOM 736 C C . GLY A 1 91 ? 28.048 3.567 -22.107 1.00 80.12 91 GLY A C 1
ATOM 737 O O . GLY A 1 91 ? 27.596 3.928 -23.193 1.00 80.12 91 GLY A O 1
ATOM 738 N N . ASN A 1 92 ? 29.341 3.333 -21.896 1.00 86.56 92 ASN A N 1
ATOM 739 C CA . ASN A 1 92 ? 30.322 3.298 -22.968 1.00 86.56 92 ASN A CA 1
ATOM 740 C C . ASN A 1 92 ? 30.520 1.859 -23.439 1.00 86.56 92 ASN A C 1
ATOM 742 O O . ASN A 1 92 ? 30.639 0.920 -22.644 1.00 86.56 92 ASN A O 1
ATOM 746 N N . HIS A 1 93 ? 30.628 1.720 -24.747 1.00 89.56 93 HIS A N 1
ATOM 747 C CA . HIS A 1 93 ? 30.825 0.469 -25.441 1.00 89.56 93 HIS A CA 1
ATOM 748 C C . HIS A 1 93 ? 32.036 0.574 -26.359 1.00 89.56 93 HIS A C 1
ATOM 750 O O . HIS A 1 93 ? 32.387 1.655 -26.840 1.00 89.56 93 HIS A O 1
ATOM 756 N N . SER A 1 94 ? 32.657 -0.563 -26.628 1.00 92.62 94 SER A N 1
ATOM 757 C CA . SER A 1 94 ? 33.687 -0.701 -27.641 1.00 92.62 94 SER A CA 1
ATOM 758 C C . SER A 1 94 ? 33.475 -1.968 -28.455 1.00 92.62 94 SER A C 1
ATOM 760 O O . SER A 1 94 ? 32.982 -2.977 -27.945 1.00 92.62 94 SER A O 1
ATOM 762 N N . CYS A 1 95 ? 33.839 -1.913 -29.732 1.00 93.56 95 CYS A N 1
ATOM 763 C CA . CYS A 1 95 ? 33.887 -3.092 -30.578 1.00 93.56 95 CYS A CA 1
ATOM 764 C C . CYS A 1 95 ? 35.288 -3.696 -30.525 1.00 93.56 95 CYS A C 1
ATOM 766 O O . CYS A 1 95 ? 36.269 -2.995 -30.765 1.00 93.56 95 CYS A O 1
ATOM 768 N N . ASN A 1 96 ? 35.389 -4.982 -30.208 1.00 92.75 96 ASN A N 1
ATOM 769 C CA . ASN A 1 96 ? 36.652 -5.705 -30.162 1.00 92.75 96 ASN A CA 1
ATOM 770 C C . ASN A 1 96 ? 36.498 -7.061 -30.859 1.00 92.75 96 ASN A C 1
ATOM 772 O O . ASN A 1 96 ? 35.853 -7.957 -30.317 1.00 92.75 96 ASN A O 1
ATOM 776 N N . GLU A 1 97 ? 37.061 -7.188 -32.060 1.00 91.81 97 GLU A N 1
ATOM 777 C CA . GLU A 1 97 ? 37.061 -8.413 -32.878 1.00 91.81 97 GLU A CA 1
ATOM 778 C C . GLU A 1 97 ? 35.652 -9.024 -33.035 1.00 91.81 97 GLU A C 1
ATOM 780 O O . GLU A 1 97 ? 35.432 -10.213 -32.811 1.00 91.81 97 GLU A O 1
ATOM 785 N N . GLY A 1 98 ? 34.662 -8.185 -33.359 1.00 88.62 98 GLY A N 1
ATOM 786 C CA . GLY A 1 98 ? 33.263 -8.594 -33.524 1.00 88.62 98 GLY A CA 1
ATOM 787 C C . GLY A 1 98 ? 32.451 -8.693 -32.226 1.00 88.62 98 GLY A C 1
ATOM 788 O O . GLY A 1 98 ? 31.242 -8.933 -32.279 1.00 88.62 98 GLY A O 1
ATOM 789 N N . TYR A 1 99 ? 33.063 -8.466 -31.058 1.00 89.81 99 TYR A N 1
ATOM 790 C CA . TYR A 1 99 ? 32.383 -8.473 -29.760 1.00 89.81 99 TYR A CA 1
ATOM 791 C C . TYR A 1 99 ? 32.174 -7.066 -29.203 1.00 89.81 99 TYR A C 1
ATOM 793 O O . TYR A 1 99 ? 33.101 -6.264 -29.114 1.00 89.81 99 TYR A O 1
ATOM 801 N N . VAL A 1 100 ? 30.951 -6.791 -28.743 1.00 88.31 100 VAL A N 1
ATOM 802 C CA . VAL A 1 100 ? 30.630 -5.566 -28.003 1.00 88.31 100 VAL A CA 1
ATOM 803 C C . VAL A 1 100 ? 31.074 -5.726 -26.553 1.00 88.31 100 VAL A C 1
ATOM 805 O O . VAL A 1 100 ? 30.538 -6.556 -25.816 1.00 88.31 100 VAL A O 1
ATOM 808 N N . VAL A 1 101 ? 32.026 -4.907 -26.123 1.00 88.19 101 VAL A N 1
ATOM 809 C CA . VAL A 1 101 ? 32.469 -4.809 -24.732 1.00 88.19 101 VAL A CA 1
ATOM 810 C C . VAL A 1 101 ? 31.849 -3.556 -24.129 1.00 88.19 101 VAL A C 1
ATOM 812 O O . VAL A 1 101 ? 31.979 -2.474 -24.683 1.00 88.19 101 VAL A O 1
ATOM 815 N N . SER A 1 102 ? 31.154 -3.694 -23.001 1.00 84.06 102 SER A N 1
ATOM 816 C CA . SER A 1 102 ? 30.52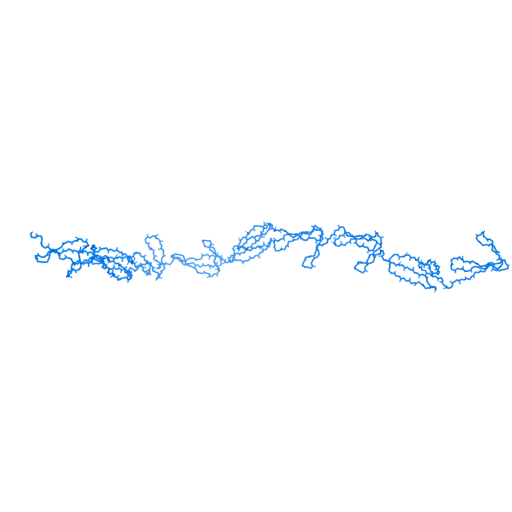8 -2.563 -22.297 1.00 84.06 102 SER A CA 1
ATOM 817 C C . SER A 1 102 ? 31.235 -2.346 -20.967 1.00 84.06 102 SER A C 1
ATOM 819 O O . SER A 1 102 ? 31.543 -3.324 -20.283 1.00 84.06 102 SER A O 1
ATOM 821 N N . THR A 1 103 ? 31.497 -1.093 -20.595 1.00 79.50 103 THR A N 1
ATOM 822 C CA . THR A 1 103 ? 32.122 -0.780 -19.298 1.00 79.50 103 THR A CA 1
ATOM 823 C C . THR A 1 103 ? 31.142 -0.892 -18.136 1.00 79.50 103 THR A C 1
ATOM 825 O O . THR A 1 103 ? 31.561 -1.160 -17.016 1.00 79.50 103 THR A O 1
ATOM 828 N N . GLU A 1 104 ? 29.851 -0.697 -18.404 1.00 79.31 104 GLU A N 1
ATOM 829 C CA . GLU A 1 104 ? 28.769 -0.709 -17.420 1.00 79.31 104 GLU A CA 1
ATOM 830 C C . GLU A 1 104 ? 27.534 -1.382 -18.028 1.00 79.31 104 GLU A C 1
ATOM 832 O O . GLU A 1 104 ? 27.315 -1.325 -19.241 1.00 79.31 104 GLU A O 1
ATOM 837 N N . LYS A 1 105 ? 26.735 -2.047 -17.190 1.00 82.75 105 LYS A N 1
ATOM 838 C CA . LYS A 1 105 ? 25.463 -2.659 -17.592 1.00 82.75 105 LYS A CA 1
ATOM 839 C C . LYS A 1 105 ? 24.268 -1.902 -17.018 1.00 82.75 105 LYS A C 1
ATOM 841 O O . LYS A 1 105 ? 24.252 -1.565 -15.831 1.00 82.75 105 LYS A O 1
ATOM 846 N N . CYS A 1 106 ? 23.229 -1.736 -17.834 1.00 86.38 106 CYS A N 1
ATOM 847 C CA . CYS A 1 106 ? 21.933 -1.232 -17.388 1.00 86.38 106 CYS A CA 1
ATOM 848 C C . CYS A 1 106 ? 21.125 -2.267 -16.643 1.00 86.38 106 CYS A C 1
ATOM 850 O O . CYS A 1 106 ? 21.196 -3.468 -16.913 1.00 86.38 106 CYS A O 1
ATOM 852 N N . CYS A 1 107 ? 20.263 -1.753 -15.783 1.00 90.38 107 CYS A N 1
ATOM 853 C CA . CYS A 1 107 ? 19.180 -2.499 -15.192 1.00 90.38 107 CYS A CA 1
ATOM 854 C C . CYS A 1 107 ? 17.895 -2.263 -15.984 1.00 90.38 107 CYS A C 1
ATOM 856 O O . CYS A 1 107 ? 17.628 -1.141 -16.407 1.00 90.38 107 CYS A O 1
ATOM 858 N N . VAL A 1 108 ? 17.096 -3.315 -16.146 1.00 89.38 108 VAL A N 1
ATOM 859 C CA . VAL A 1 108 ? 15.735 -3.221 -16.683 1.00 89.38 108 VAL A CA 1
ATOM 860 C C . VAL A 1 108 ? 14.764 -3.474 -15.536 1.00 89.38 108 VAL A C 1
ATOM 862 O O . VAL A 1 108 ? 14.880 -4.497 -14.855 1.00 89.38 108 VAL A O 1
ATOM 865 N N . TRP A 1 109 ? 13.840 -2.545 -15.301 1.00 90.38 109 TRP A N 1
ATOM 866 C CA . TRP A 1 109 ? 12.823 -2.633 -14.253 1.00 90.38 109 TRP A CA 1
ATOM 867 C C . TRP A 1 109 ? 11.486 -2.109 -14.793 1.00 90.38 109 TRP A C 1
ATOM 869 O O . TRP A 1 109 ? 11.441 -0.992 -15.284 1.00 90.38 109 TRP A O 1
ATOM 879 N N . GLU A 1 110 ? 10.433 -2.937 -14.754 1.00 84.19 110 GLU A N 1
ATOM 880 C CA . GLU A 1 110 ? 9.077 -2.624 -15.265 1.00 84.19 110 GLU A CA 1
ATOM 881 C C . GLU A 1 110 ? 9.061 -1.868 -16.612 1.00 84.19 110 GLU A C 1
ATOM 883 O O . GLU A 1 110 ? 8.378 -0.866 -16.776 1.00 84.19 110 GLU A O 1
ATOM 888 N N . ASP A 1 111 ? 9.835 -2.370 -17.581 1.00 86.00 111 ASP A N 1
ATOM 889 C CA . ASP A 1 111 ? 10.001 -1.824 -18.941 1.00 86.00 111 ASP A CA 1
ATOM 890 C C . ASP A 1 111 ? 10.801 -0.510 -19.059 1.00 86.00 111 ASP A C 1
ATOM 892 O O . ASP A 1 111 ? 11.072 -0.050 -20.172 1.00 86.00 111 ASP A O 1
ATOM 896 N N . GLU A 1 112 ? 11.288 0.046 -17.949 1.00 87.62 112 GLU A N 1
ATOM 897 C CA . GLU A 1 112 ? 12.234 1.161 -17.937 1.00 87.62 112 GLU A CA 1
ATOM 898 C C . GLU A 1 112 ? 13.689 0.670 -17.878 1.00 87.62 112 GLU A C 1
ATOM 900 O O . GLU A 1 112 ? 14.028 -0.345 -17.260 1.00 87.62 112 GLU A O 1
ATOM 905 N N . THR A 1 113 ? 14.577 1.396 -18.565 1.00 88.25 113 THR A N 1
ATOM 906 C CA . THR A 1 113 ? 16.025 1.147 -18.537 1.00 88.25 113 THR A CA 1
ATOM 907 C C . THR A 1 113 ? 16.696 2.183 -17.650 1.00 88.25 113 THR A C 1
ATOM 909 O O . THR A 1 113 ? 16.574 3.376 -17.911 1.00 88.25 113 THR A O 1
ATOM 912 N N . HIS A 1 114 ? 17.447 1.722 -16.653 1.00 89.31 114 HIS A N 1
ATOM 913 C CA . HIS A 1 114 ? 18.212 2.570 -15.740 1.00 89.31 114 HIS A CA 1
ATOM 914 C C . HIS A 1 114 ? 19.709 2.322 -15.920 1.00 89.31 114 HIS A C 1
ATOM 916 O O . HIS A 1 114 ? 20.156 1.167 -15.955 1.00 89.31 114 HIS A O 1
ATOM 922 N N . LYS A 1 115 ? 20.496 3.395 -16.015 1.00 89.38 115 LYS A N 1
ATOM 923 C CA . LYS A 1 115 ? 21.959 3.301 -16.131 1.00 89.38 115 LYS A CA 1
ATOM 924 C C . LYS A 1 115 ? 22.594 2.962 -14.785 1.00 89.38 115 LYS A C 1
ATOM 926 O O . LYS A 1 115 ? 21.985 3.096 -13.722 1.00 89.38 115 LYS A O 1
ATOM 931 N N . HIS A 1 116 ? 23.850 2.526 -14.823 1.00 88.12 116 HIS A N 1
ATOM 932 C CA . HIS A 1 116 ? 24.622 2.301 -13.606 1.00 88.12 116 HIS A CA 1
ATOM 933 C C . HIS A 1 116 ? 24.638 3.565 -12.726 1.00 88.12 116 HIS A C 1
ATOM 935 O O . HIS A 1 116 ? 24.884 4.674 -13.199 1.00 88.12 116 HIS A O 1
ATOM 941 N N . GLY A 1 117 ? 24.376 3.386 -11.430 1.00 88.31 117 GLY A N 1
ATOM 942 C CA . GLY A 1 117 ? 24.334 4.462 -10.443 1.00 88.31 117 GLY A CA 1
ATOM 943 C C . GLY A 1 117 ? 22.993 5.187 -10.330 1.00 88.31 117 GLY A C 1
ATOM 944 O O . GLY A 1 117 ? 22.842 5.972 -9.394 1.00 88.31 117 GLY A O 1
ATOM 945 N N . ASP A 1 118 ? 22.025 4.920 -11.212 1.00 92.25 118 ASP A N 1
ATOM 946 C CA . ASP A 1 118 ? 20.681 5.481 -11.076 1.00 92.25 118 ASP A CA 1
ATOM 947 C C . ASP A 1 118 ? 20.014 5.017 -9.780 1.00 92.25 118 ASP A C 1
ATOM 949 O O . ASP A 1 118 ? 20.134 3.853 -9.377 1.00 92.25 118 ASP A O 1
ATOM 953 N N . GLU A 1 119 ? 19.271 5.940 -9.167 1.00 93.44 119 GLU A N 1
ATOM 954 C CA . GLU A 1 119 ? 18.379 5.681 -8.045 1.00 93.44 119 GLU A CA 1
ATOM 955 C C . GLU A 1 119 ? 16.975 6.187 -8.360 1.00 93.44 119 GLU A C 1
ATOM 957 O O . GLU A 1 119 ? 16.806 7.295 -8.870 1.00 93.44 119 GLU A O 1
ATOM 962 N N . TRP A 1 120 ? 15.968 5.385 -8.029 1.00 92.19 120 TRP A N 1
ATOM 963 C CA . TRP A 1 120 ? 14.564 5.743 -8.208 1.00 92.19 120 TRP A CA 1
ATOM 964 C C . TRP A 1 120 ? 13.723 5.208 -7.052 1.00 92.19 120 TRP A C 1
ATOM 966 O O . TRP A 1 120 ? 14.129 4.282 -6.350 1.00 92.19 120 TRP A O 1
ATOM 976 N N . ILE A 1 121 ? 12.567 5.826 -6.819 1.00 87.88 121 ILE A N 1
ATOM 977 C CA . ILE A 1 121 ? 11.689 5.500 -5.693 1.00 87.88 121 ILE A CA 1
ATOM 978 C C . ILE A 1 121 ? 10.370 4.980 -6.239 1.00 87.88 121 ILE A C 1
ATOM 980 O O . ILE A 1 121 ? 9.707 5.666 -7.012 1.00 87.88 121 ILE A O 1
ATOM 984 N N . VAL A 1 122 ? 9.982 3.783 -5.808 1.00 88.25 122 VAL A N 1
ATOM 985 C CA . VAL A 1 122 ? 8.685 3.184 -6.138 1.00 88.25 122 VAL A CA 1
ATOM 986 C C . VAL A 1 122 ? 8.122 2.549 -4.883 1.00 88.25 122 VAL A C 1
ATOM 988 O O . VAL A 1 122 ? 8.792 1.726 -4.261 1.00 88.25 122 VAL A O 1
ATOM 991 N N . ASN A 1 123 ? 6.892 2.919 -4.520 1.00 85.75 123 ASN A N 1
ATOM 992 C CA . ASN A 1 123 ? 6.163 2.350 -3.381 1.00 85.75 123 ASN A CA 1
ATOM 993 C C . ASN A 1 123 ? 7.032 2.264 -2.115 1.00 85.75 123 ASN A C 1
ATOM 995 O O . ASN A 1 123 ? 7.209 1.189 -1.543 1.00 85.75 123 ASN A O 1
ATOM 999 N N . CYS A 1 124 ? 7.632 3.394 -1.727 1.00 88.62 124 CYS A N 1
ATOM 1000 C CA . CYS A 1 124 ? 8.473 3.503 -0.531 1.00 88.62 124 CYS A CA 1
ATOM 1001 C C . CYS A 1 124 ? 9.735 2.642 -0.516 1.00 88.62 124 CYS A C 1
ATOM 1003 O O . CYS A 1 124 ? 10.291 2.356 0.542 1.00 88.62 124 CYS A O 1
ATOM 1005 N N . LYS A 1 125 ? 10.224 2.257 -1.694 1.00 90.25 125 LYS A N 1
ATOM 1006 C CA . LYS A 1 125 ? 11.504 1.577 -1.855 1.00 90.25 125 LYS A CA 1
ATOM 1007 C C . LYS A 1 125 ? 12.397 2.388 -2.768 1.00 90.25 125 LYS A C 1
ATOM 1009 O O . LYS A 1 125 ? 11.996 2.745 -3.873 1.00 90.25 125 LYS A O 1
ATOM 1014 N N . VAL A 1 126 ? 13.612 2.647 -2.302 1.00 91.44 126 VAL A N 1
ATOM 1015 C CA . VAL A 1 126 ? 14.684 3.229 -3.105 1.00 91.44 126 VAL A CA 1
ATOM 1016 C C . VAL A 1 126 ? 15.392 2.088 -3.814 1.00 91.44 126 VAL A C 1
ATOM 1018 O O . VAL A 1 126 ? 16.057 1.268 -3.178 1.00 91.44 126 VAL A O 1
ATOM 1021 N N . TYR A 1 127 ? 15.251 2.040 -5.127 1.00 94.25 127 TYR A N 1
ATOM 1022 C CA . TYR A 1 127 ? 15.970 1.130 -5.997 1.00 94.25 127 TYR A CA 1
ATOM 1023 C C . TYR A 1 127 ? 17.256 1.790 -6.475 1.00 94.25 127 TYR A C 1
ATOM 1025 O O . TYR A 1 127 ? 17.310 3.003 -6.664 1.00 94.25 127 TYR A O 1
ATOM 1033 N N . ARG A 1 128 ? 18.298 0.983 -6.663 1.00 95.44 128 ARG A N 1
ATOM 1034 C CA . ARG A 1 128 ? 19.580 1.409 -7.219 1.00 95.44 128 ARG A CA 1
ATOM 1035 C C . ARG A 1 128 ? 20.064 0.399 -8.244 1.00 95.44 128 ARG A C 1
ATOM 1037 O O . ARG A 1 128 ? 20.107 -0.801 -7.945 1.00 95.44 128 ARG A O 1
ATOM 1044 N N . CYS A 1 129 ? 20.486 0.889 -9.407 1.00 93.69 129 CYS A N 1
ATOM 1045 C 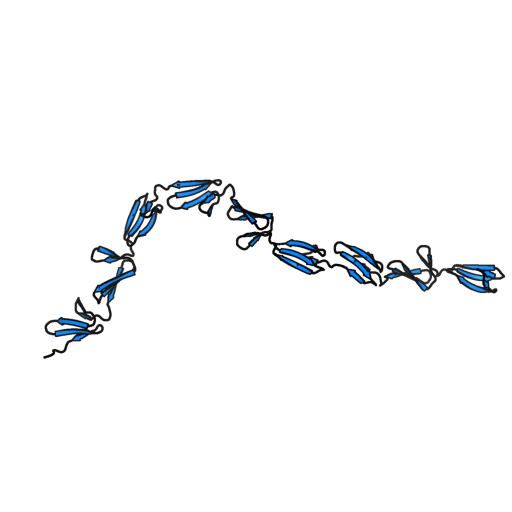CA . CYS A 1 129 ? 21.130 0.067 -10.422 1.00 93.69 129 CYS A CA 1
ATOM 1046 C C . CYS A 1 129 ? 22.647 0.002 -10.211 1.00 93.69 129 CYS A C 1
ATOM 1048 O O . CYS A 1 129 ? 23.334 1.019 -10.244 1.00 93.69 129 CYS A O 1
ATOM 1050 N N . ASN A 1 130 ? 23.182 -1.206 -10.039 1.00 91.12 130 ASN A N 1
ATOM 1051 C CA . ASN A 1 130 ? 24.613 -1.458 -9.896 1.00 91.12 130 ASN A CA 1
ATOM 1052 C C . ASN A 1 130 ? 25.060 -2.512 -10.914 1.00 91.12 130 ASN A C 1
ATOM 1054 O O . ASN A 1 130 ? 24.963 -3.712 -10.660 1.00 91.12 130 ASN A O 1
ATOM 1058 N N . ASP A 1 131 ? 25.547 -2.049 -12.064 1.00 87.75 131 ASP A N 1
ATOM 1059 C CA . ASP A 1 131 ? 26.145 -2.883 -13.120 1.00 87.75 131 ASP A CA 1
ATOM 1060 C C . ASP A 1 131 ? 25.222 -4.042 -13.542 1.00 87.75 131 ASP A C 1
ATOM 1062 O O . ASP A 1 131 ? 25.543 -5.231 -13.468 1.00 87.75 131 ASP A O 1
ATOM 1066 N N . GLY A 1 132 ? 24.005 -3.673 -13.939 1.00 86.88 132 GLY A N 1
ATOM 1067 C CA . GLY A 1 132 ? 22.968 -4.597 -14.389 1.00 86.88 132 GLY A CA 1
ATOM 1068 C C . GLY A 1 132 ? 22.254 -5.361 -13.280 1.00 86.88 132 GLY A C 1
ATOM 1069 O O . GLY A 1 132 ? 21.424 -6.222 -13.571 1.00 86.88 132 GLY A O 1
ATOM 1070 N N . LYS A 1 133 ? 22.541 -5.060 -12.009 1.00 90.50 133 LYS A N 1
ATOM 1071 C CA . LYS A 1 133 ? 21.823 -5.619 -10.861 1.00 90.50 133 LYS A CA 1
ATOM 1072 C C . LYS A 1 133 ? 21.034 -4.538 -10.140 1.00 90.50 133 LYS A C 1
ATOM 1074 O O . LYS A 1 133 ? 21.603 -3.557 -9.664 1.00 90.50 133 LYS A O 1
ATOM 1079 N N . VAL A 1 134 ? 19.730 -4.762 -10.010 1.00 94.12 134 VAL A N 1
ATOM 1080 C CA . VAL A 1 134 ? 18.855 -3.930 -9.183 1.00 94.12 134 VAL A CA 1
ATOM 1081 C C . VAL A 1 134 ? 18.985 -4.367 -7.727 1.00 94.12 134 VAL A C 1
ATOM 1083 O O . VAL A 1 134 ? 18.862 -5.546 -7.402 1.00 94.12 134 VAL A O 1
ATOM 1086 N N . SER A 1 135 ? 19.226 -3.402 -6.850 1.00 94.44 135 SER A N 1
ATOM 1087 C CA . SER A 1 135 ? 19.134 -3.553 -5.394 1.00 94.44 135 SER A CA 1
ATOM 1088 C C . SER A 1 135 ? 18.112 -2.563 -4.852 1.00 94.44 135 SER A C 1
ATOM 1090 O O . SER A 1 135 ? 17.858 -1.555 -5.507 1.00 94.44 135 SER A O 1
ATOM 1092 N N . TYR A 1 136 ? 17.534 -2.827 -3.681 1.00 94.12 136 TYR A N 1
ATOM 1093 C CA . TYR A 1 136 ? 16.596 -1.900 -3.054 1.00 94.12 136 TYR A CA 1
ATOM 1094 C C . TYR A 1 136 ? 16.810 -1.795 -1.544 1.00 94.12 136 TYR A C 1
ATOM 1096 O O . TYR A 1 136 ? 17.392 -2.684 -0.918 1.00 94.12 136 TYR A O 1
ATOM 1104 N N . LYS A 1 137 ? 16.318 -0.697 -0.977 1.00 91.69 137 LYS A N 1
ATOM 1105 C CA . LYS A 1 137 ? 16.177 -0.445 0.461 1.00 91.69 137 LYS A CA 1
ATOM 1106 C C . LYS A 1 137 ? 14.875 0.312 0.710 1.00 91.69 137 LYS A C 1
ATOM 1108 O O . LYS A 1 137 ? 14.362 0.945 -0.212 1.00 91.69 137 LYS A O 1
ATOM 1113 N N . ASP A 1 138 ? 14.370 0.280 1.934 1.00 89.38 138 ASP A N 1
ATOM 1114 C CA . ASP A 1 138 ? 13.197 1.076 2.296 1.00 89.38 138 ASP A CA 1
ATOM 1115 C C . ASP A 1 138 ? 13.545 2.574 2.291 1.00 89.38 138 ASP A C 1
ATOM 1117 O O . ASP A 1 138 ? 14.652 2.976 2.672 1.00 89.38 138 ASP A O 1
ATOM 1121 N N . ASP A 1 139 ? 12.617 3.398 1.804 1.00 87.62 139 ASP A N 1
ATOM 1122 C CA . ASP A 1 139 ? 12.748 4.851 1.806 1.00 87.62 139 ASP A CA 1
ATOM 1123 C C . ASP A 1 139 ? 12.353 5.412 3.174 1.00 87.62 139 ASP A C 1
ATOM 1125 O O . ASP A 1 139 ? 11.196 5.347 3.588 1.00 87.62 139 ASP A O 1
ATOM 1129 N N . SER A 1 140 ? 13.319 6.014 3.868 1.00 85.94 140 SER A N 1
ATOM 1130 C CA . SER A 1 140 ? 13.104 6.649 5.172 1.00 85.94 140 SER A CA 1
ATOM 1131 C C . SER A 1 140 ? 12.186 7.873 5.118 1.00 85.94 140 SER A C 1
ATOM 1133 O O . SER A 1 140 ? 11.827 8.402 6.165 1.00 85.94 140 SER A O 1
ATOM 1135 N N . HIS A 1 141 ? 11.847 8.363 3.924 1.00 90.12 141 HIS A N 1
ATOM 1136 C CA . HIS A 1 141 ? 10.962 9.512 3.740 1.00 90.12 141 HIS A CA 1
ATOM 1137 C C . HIS A 1 141 ? 9.483 9.141 3.605 1.00 90.12 141 HIS A C 1
ATOM 1139 O O . HIS A 1 141 ? 8.654 10.035 3.427 1.00 90.12 141 HIS A O 1
ATOM 1145 N N . CYS A 1 142 ? 9.141 7.858 3.689 1.00 91.50 142 CYS A N 1
ATOM 1146 C CA . CYS A 1 142 ? 7.754 7.423 3.711 1.00 91.50 142 CYS A CA 1
ATOM 1147 C C . CYS A 1 142 ? 7.131 7.503 5.098 1.00 91.50 142 CYS A C 1
ATOM 1149 O O . CYS A 1 142 ? 7.808 7.360 6.115 1.00 91.50 142 CYS A O 1
ATOM 1151 N N . CYS A 1 143 ? 5.819 7.711 5.120 1.00 92.62 143 CYS A N 1
ATOM 1152 C CA . CYS A 1 143 ? 5.039 7.777 6.344 1.00 92.62 143 CYS A CA 1
ATOM 1153 C C . CYS A 1 143 ? 4.270 6.475 6.529 1.00 92.62 143 CYS A C 1
ATOM 1155 O O . CYS A 1 143 ? 3.666 5.973 5.584 1.00 92.62 143 CYS A O 1
ATOM 1157 N N . GLU A 1 144 ? 4.268 5.955 7.751 1.00 92.25 144 GLU A N 1
ATOM 1158 C CA . GLU A 1 144 ? 3.430 4.823 8.133 1.00 92.25 144 GLU A CA 1
ATOM 1159 C C . GLU A 1 144 ? 2.122 5.341 8.741 1.00 92.25 144 GLU A C 1
ATOM 1161 O O . GLU A 1 144 ? 2.136 6.186 9.641 1.00 92.25 144 GLU A O 1
ATOM 1166 N N . PHE A 1 145 ? 0.988 4.847 8.251 1.00 92.12 145 PHE A N 1
ATOM 1167 C CA . PHE A 1 145 ? -0.331 5.166 8.787 1.00 92.12 145 PHE A CA 1
ATOM 1168 C C . PHE A 1 145 ? -1.221 3.923 8.754 1.00 92.12 145 PHE A C 1
ATOM 1170 O O . PHE A 1 145 ? -1.438 3.348 7.692 1.00 92.12 145 PHE A O 1
ATOM 1177 N N . GLU A 1 146 ? -1.718 3.502 9.924 1.00 91.31 146 GLU A N 1
ATOM 1178 C CA . GLU A 1 146 ? -2.549 2.291 10.096 1.00 91.31 146 GLU A CA 1
ATOM 1179 C C . GLU A 1 146 ? -1.907 1.004 9.520 1.00 91.31 146 GLU A C 1
ATOM 1181 O O . GLU A 1 146 ? -2.598 0.067 9.130 1.00 91.31 146 GLU A O 1
ATOM 1186 N N . GLY A 1 147 ? -0.570 0.943 9.486 1.00 88.31 147 GLY A N 1
ATOM 1187 C CA . GLY A 1 147 ? 0.204 -0.188 8.956 1.00 88.31 147 GLY A CA 1
ATOM 1188 C C . GLY A 1 147 ? 0.501 -0.128 7.452 1.00 88.31 147 GLY A C 1
ATOM 1189 O O . GLY A 1 147 ? 1.261 -0.963 6.961 1.00 88.31 147 GLY A O 1
ATOM 1190 N N . ASP A 1 148 ? -0.035 0.863 6.737 1.00 90.19 148 ASP A N 1
ATOM 1191 C CA . ASP A 1 148 ? 0.263 1.116 5.325 1.00 90.19 148 ASP A CA 1
ATOM 1192 C C . ASP A 1 148 ? 1.353 2.192 5.166 1.00 90.19 148 ASP A C 1
ATOM 1194 O O . ASP A 1 148 ? 1.479 3.105 5.987 1.00 90.19 148 ASP A O 1
ATOM 1198 N N . LEU A 1 149 ? 2.142 2.093 4.089 1.00 90.88 149 LEU A N 1
ATOM 1199 C CA . LEU A 1 149 ? 3.209 3.041 3.752 1.00 90.88 149 LEU A CA 1
ATOM 1200 C C . LEU A 1 149 ? 2.767 4.008 2.655 1.00 90.88 149 LEU A C 1
ATOM 1202 O O . LEU A 1 149 ? 2.367 3.585 1.571 1.00 90.88 149 LEU A O 1
ATOM 1206 N N . TYR A 1 150 ? 2.940 5.299 2.921 1.00 91.00 150 TYR A N 1
ATOM 1207 C CA . TYR A 1 150 ? 2.583 6.389 2.023 1.00 91.00 150 TYR A CA 1
ATOM 1208 C C . TYR A 1 150 ? 3.847 7.113 1.534 1.00 91.00 150 TYR A C 1
ATOM 1210 O O . TYR A 1 150 ? 4.620 7.619 2.361 1.00 91.00 150 TYR A O 1
ATOM 1218 N N . PRO A 1 151 ? 4.082 7.158 0.209 1.00 91.12 151 PRO A N 1
ATOM 1219 C CA . PRO A 1 151 ? 5.105 7.974 -0.426 1.00 91.12 151 PRO A CA 1
ATOM 1220 C C . PRO A 1 151 ? 5.169 9.422 0.062 1.00 91.12 151 PRO A C 1
ATOM 1222 O O . PRO A 1 151 ? 4.159 10.077 0.319 1.00 91.12 151 PRO A O 1
ATOM 1225 N N . ASN A 1 152 ? 6.387 9.962 0.111 1.00 90.50 152 ASN A N 1
ATOM 1226 C CA . ASN A 1 152 ? 6.598 11.380 0.369 1.00 90.50 152 ASN A CA 1
ATOM 1227 C C . ASN A 1 152 ? 5.839 12.256 -0.648 1.00 90.50 152 ASN A C 1
ATOM 1229 O O . ASN A 1 152 ? 5.943 12.054 -1.858 1.00 90.50 152 ASN A O 1
ATOM 1233 N N . GLY A 1 153 ? 5.127 13.265 -0.152 1.00 89.94 153 GLY A N 1
ATOM 1234 C CA . GLY A 1 153 ? 4.270 14.161 -0.925 1.00 89.94 153 GLY A CA 1
ATOM 1235 C C . GLY A 1 153 ? 2.863 13.621 -1.180 1.00 89.94 153 GLY A C 1
ATOM 1236 O O . GLY A 1 153 ? 2.035 14.351 -1.727 1.00 89.94 153 GLY A O 1
ATOM 1237 N N . GLU A 1 154 ? 2.566 12.377 -0.793 1.00 92.56 154 GLU A N 1
ATOM 1238 C CA . GLU A 1 154 ? 1.223 11.829 -0.936 1.00 92.56 154 GLU A CA 1
ATOM 1239 C C . GLU A 1 154 ? 0.240 12.526 0.004 1.00 92.56 154 GLU A C 1
ATOM 1241 O O . GLU A 1 154 ? 0.537 12.790 1.172 1.00 92.56 154 GLU A O 1
ATOM 1246 N N . VAL A 1 155 ? -0.947 12.818 -0.533 1.00 93.69 155 VAL A N 1
ATOM 1247 C CA . VAL A 1 155 ? -2.056 13.435 0.188 1.00 93.69 155 VAL A CA 1
ATOM 1248 C C . VAL A 1 155 ? -3.268 12.525 0.079 1.00 93.69 155 VAL A C 1
ATOM 1250 O O . VAL A 1 155 ? -3.745 12.250 -1.022 1.00 93.69 155 VAL A O 1
ATOM 1253 N N . TRP A 1 156 ? -3.811 12.112 1.217 1.00 93.44 156 TRP A N 1
ATOM 1254 C CA . TRP A 1 156 ? -5.007 11.277 1.283 1.00 93.44 156 TRP A CA 1
ATOM 1255 C C . TRP A 1 156 ? -5.991 11.817 2.317 1.00 93.44 156 TRP A C 1
ATOM 1257 O O . TRP A 1 156 ? -5.740 12.805 3.005 1.00 93.44 156 TRP A O 1
ATOM 1267 N N . THR A 1 157 ? -7.182 11.231 2.383 1.00 90.25 157 THR A N 1
ATOM 1268 C CA . THR A 1 157 ? -8.214 11.633 3.343 1.00 90.25 157 THR A CA 1
ATOM 1269 C C . THR A 1 157 ? -8.732 10.410 4.073 1.00 90.25 157 THR A C 1
ATOM 1271 O O . THR A 1 157 ? -9.159 9.446 3.444 1.00 90.25 157 THR A O 1
ATOM 1274 N N . TRP A 1 158 ? -8.729 10.470 5.402 1.00 90.19 158 TRP A N 1
ATOM 1275 C CA . TRP A 1 158 ? -9.243 9.423 6.275 1.00 90.19 158 TRP A CA 1
ATOM 1276 C C . TRP A 1 158 ? -10.021 10.052 7.426 1.00 90.19 158 TRP A C 1
ATOM 1278 O O . TRP A 1 158 ? -9.557 11.015 8.028 1.00 90.19 158 TRP A O 1
ATOM 1288 N N . LYS A 1 159 ? -11.231 9.550 7.715 1.00 85.88 159 LYS A N 1
ATOM 1289 C CA . LYS A 1 159 ? -12.109 10.063 8.791 1.00 85.88 159 LYS A CA 1
ATOM 1290 C C . LYS A 1 159 ? -12.150 11.602 8.868 1.00 85.88 159 LYS A C 1
ATOM 1292 O O . LYS A 1 159 ? -11.950 12.199 9.917 1.00 85.88 159 LYS A O 1
ATOM 1297 N N . CYS A 1 160 ? -12.361 12.253 7.723 1.00 88.00 160 CYS A N 1
ATOM 1298 C CA . CYS A 1 160 ? -12.422 13.712 7.590 1.00 88.00 160 CYS A CA 1
ATOM 1299 C C . CYS A 1 160 ? -11.147 14.508 7.952 1.00 88.00 160 CYS A C 1
ATOM 1301 O O . CYS A 1 160 ? -11.172 15.741 8.007 1.00 88.00 160 CYS A O 1
ATOM 1303 N N . LYS A 1 161 ? -10.017 13.828 8.155 1.00 90.94 161 LYS A N 1
ATOM 1304 C CA . LYS A 1 161 ? -8.688 14.429 8.229 1.00 90.94 161 LYS A CA 1
ATOM 1305 C C . LYS A 1 161 ? -8.001 14.238 6.877 1.00 90.94 161 LYS A C 1
ATOM 1307 O O . LYS A 1 161 ? -7.986 13.144 6.315 1.00 90.94 161 LYS A O 1
ATOM 1312 N N . GLN A 1 162 ? -7.483 15.328 6.323 1.00 93.19 162 GLN A N 1
ATOM 1313 C CA . GLN A 1 162 ? -6.553 15.271 5.206 1.00 93.19 162 GLN A CA 1
ATOM 1314 C C . GLN A 1 162 ? -5.171 14.989 5.781 1.00 93.19 162 GLN A C 1
ATOM 1316 O O . GLN A 1 162 ? -4.699 15.725 6.648 1.00 93.19 162 GLN A O 1
ATOM 1321 N N . HIS A 1 163 ? -4.555 13.921 5.307 1.00 94.50 163 HIS A N 1
ATOM 1322 C CA . HIS A 1 163 ? -3.224 13.508 5.695 1.00 94.50 163 HIS A CA 1
ATOM 1323 C C . HIS A 1 163 ? -2.257 13.824 4.564 1.00 94.50 163 HIS A C 1
ATOM 1325 O O . HIS A 1 163 ? -2.592 13.630 3.396 1.00 94.50 163 HIS A O 1
ATOM 1331 N N . THR A 1 164 ? -1.074 14.301 4.923 1.00 95.44 164 THR A N 1
ATOM 1332 C CA . THR A 1 164 ? 0.019 14.567 3.996 1.00 95.44 164 THR A CA 1
ATOM 1333 C C . THR A 1 164 ? 1.273 13.918 4.550 1.00 95.44 164 THR A C 1
ATOM 1335 O O . THR A 1 164 ? 1.636 14.163 5.702 1.00 95.44 164 THR A O 1
ATOM 1338 N N . CYS A 1 165 ? 1.949 13.109 3.738 1.00 94.44 165 CYS A N 1
ATOM 1339 C CA . CYS A 1 165 ? 3.265 12.608 4.101 1.00 94.44 165 CYS A CA 1
ATOM 1340 C C . CYS A 1 165 ? 4.347 13.603 3.679 1.00 94.44 165 CYS A C 1
ATOM 1342 O O . CYS A 1 165 ? 4.546 13.831 2.490 1.00 94.44 165 CYS A O 1
ATOM 1344 N N . ASN A 1 166 ? 5.075 14.162 4.642 1.00 92.69 166 ASN A N 1
ATOM 1345 C CA . ASN A 1 166 ? 6.175 15.092 4.408 1.00 92.69 166 ASN A CA 1
ATOM 1346 C C . ASN A 1 166 ? 7.467 14.532 5.006 1.00 92.69 166 ASN A C 1
ATOM 1348 O O . ASN A 1 166 ? 7.734 14.693 6.193 1.00 92.69 166 ASN A O 1
ATOM 1352 N N . ILE A 1 167 ? 8.302 13.907 4.177 1.00 90.25 167 ILE A N 1
ATOM 1353 C CA . ILE A 1 167 ? 9.662 13.466 4.525 1.00 90.25 167 ILE A CA 1
ATOM 1354 C C . ILE A 1 167 ? 9.637 12.590 5.795 1.00 90.25 167 ILE A C 1
ATOM 1356 O O . ILE A 1 167 ? 10.315 12.852 6.786 1.00 90.25 167 ILE A O 1
ATOM 1360 N N . GLY A 1 168 ? 8.784 11.565 5.785 1.00 88.19 168 GLY A N 1
ATOM 1361 C CA . GLY A 1 168 ? 8.582 10.644 6.906 1.00 88.19 168 GLY A CA 1
ATOM 1362 C C . GLY A 1 168 ? 7.750 11.204 8.064 1.00 88.19 168 GLY A C 1
ATOM 1363 O O . GLY A 1 168 ? 7.521 10.499 9.043 1.00 88.19 168 GLY A O 1
ATOM 1364 N N . GLN A 1 169 ? 7.276 12.451 7.978 1.00 90.94 169 GLN A N 1
ATOM 1365 C CA . GLN A 1 169 ? 6.372 13.043 8.963 1.00 90.94 169 GLN A CA 1
ATOM 1366 C C . GLN A 1 169 ? 4.937 13.072 8.444 1.00 90.94 169 GLN A C 1
ATOM 1368 O O . GLN A 1 169 ? 4.646 13.649 7.397 1.00 90.94 169 GLN A O 1
ATOM 1373 N N . LEU A 1 170 ? 4.033 12.465 9.209 1.00 93.12 170 LEU A N 1
ATOM 1374 C CA . LEU A 1 170 ? 2.603 12.494 8.939 1.00 93.12 170 LEU A CA 1
ATOM 1375 C C . LEU A 1 170 ? 1.998 13.805 9.454 1.00 93.12 170 LEU A C 1
ATOM 1377 O O . LEU A 1 170 ? 1.833 13.995 10.660 1.00 93.12 170 LEU A O 1
ATOM 1381 N N . GLU A 1 171 ? 1.603 14.687 8.546 1.00 94.06 171 GLU A N 1
ATOM 1382 C CA . GLU A 1 171 ? 0.802 15.863 8.872 1.00 94.06 171 GLU A CA 1
ATOM 1383 C C . GLU A 1 171 ? -0.678 15.549 8.684 1.00 94.06 171 GLU A C 1
ATOM 1385 O O . GLU A 1 171 ? -1.079 14.981 7.674 1.00 94.06 171 GLU A O 1
ATOM 1390 N N . SER A 1 172 ? -1.508 15.918 9.659 1.00 92.75 172 SER A N 1
ATOM 1391 C CA . SER A 1 172 ? -2.952 15.682 9.612 1.00 92.75 172 SER A CA 1
ATOM 1392 C C . SER A 1 172 ? -3.697 16.986 9.846 1.00 92.75 172 SER A C 1
ATOM 1394 O O . SER A 1 172 ? -3.450 17.682 10.830 1.00 92.75 172 SER A O 1
ATOM 1396 N N . LYS A 1 173 ? -4.636 17.312 8.962 1.00 92.69 173 LYS A N 1
ATOM 1397 C CA . LYS A 1 173 ? -5.457 18.518 9.047 1.00 92.69 173 LYS A CA 1
ATOM 1398 C C . LYS A 1 173 ? -6.932 18.151 9.007 1.00 92.69 173 LYS A C 1
ATOM 1400 O O . LYS A 1 173 ? -7.401 17.554 8.042 1.00 92.69 173 LYS A O 1
ATOM 1405 N N . LEU A 1 174 ? -7.671 18.537 10.043 1.00 92.62 174 LEU A N 1
ATOM 1406 C CA . LEU A 1 174 ? -9.118 18.351 10.085 1.00 92.62 174 LEU A CA 1
ATOM 1407 C C . LEU A 1 174 ? -9.796 19.202 9.002 1.00 92.62 174 LEU A C 1
ATOM 1409 O O . LEU A 1 174 ? -9.469 20.382 8.830 1.00 92.62 174 LEU A O 1
ATOM 1413 N N . SER A 1 175 ? -10.735 18.603 8.270 1.00 91.44 175 SER A N 1
ATOM 1414 C CA . SER A 1 175 ? -11.582 19.333 7.327 1.00 91.44 175 SER A CA 1
ATOM 1415 C C . SER A 1 175 ? -12.332 20.460 8.045 1.00 91.44 175 SER A C 1
ATOM 1417 O O . SER A 1 175 ? -12.868 20.229 9.130 1.00 91.44 175 SER A O 1
ATOM 1419 N N . PRO A 1 176 ? -12.468 21.654 7.437 1.00 90.06 176 PRO A N 1
ATOM 1420 C CA . PRO A 1 176 ? -13.185 22.772 8.050 1.00 90.06 176 PRO A CA 1
ATOM 1421 C C . PRO A 1 176 ? -14.673 22.497 8.312 1.00 90.06 176 PRO A C 1
ATOM 1423 O O . PRO A 1 176 ? -15.309 23.276 9.011 1.00 90.06 176 PRO A O 1
ATOM 1426 N N . THR A 1 177 ? -15.246 21.435 7.741 1.00 92.50 177 THR A N 1
ATOM 1427 C CA . THR A 1 177 ? -16.646 21.042 7.958 1.00 92.50 177 THR A CA 1
ATOM 1428 C C . THR A 1 177 ? -16.827 20.025 9.081 1.00 92.50 177 THR A C 1
ATOM 1430 O O . THR A 1 177 ? -17.957 19.803 9.504 1.00 92.50 177 THR A O 1
ATOM 1433 N N . CYS A 1 178 ? -15.749 19.406 9.560 1.00 94.00 178 CYS A N 1
ATOM 1434 C CA . CYS A 1 178 ? -15.800 18.333 10.546 1.00 94.00 178 CYS A CA 1
ATOM 1435 C C . CYS A 1 178 ? -15.432 18.826 11.939 1.00 94.00 178 CYS A C 1
ATOM 1437 O O . CYS A 1 178 ? -14.742 19.832 12.099 1.00 94.00 178 CYS A O 1
ATOM 1439 N N . CYS A 1 179 ? -15.916 18.109 12.944 1.00 93.44 179 CYS A N 1
ATOM 1440 C CA . CYS A 1 179 ? -15.743 18.458 14.344 1.00 93.44 179 CYS A CA 1
ATOM 1441 C C . CYS A 1 179 ? -14.865 17.426 15.044 1.00 93.44 179 CYS A C 1
ATOM 1443 O O . CYS A 1 179 ? -14.904 16.247 14.704 1.00 93.44 179 CYS A O 1
ATOM 1445 N N . GLU A 1 180 ? -14.100 17.865 16.040 1.00 93.31 180 GLU A N 1
ATOM 1446 C CA . GLU A 1 180 ? -13.308 16.988 16.901 1.00 93.31 180 GLU A CA 1
ATOM 1447 C C . GLU A 1 180 ? -13.746 17.192 18.350 1.00 93.31 180 GLU A C 1
ATOM 1449 O O . GLU A 1 180 ? -13.746 18.318 18.853 1.00 93.31 180 GLU A O 1
ATOM 1454 N N . HIS A 1 181 ? -14.165 16.107 18.996 1.00 91.81 181 HIS A N 1
ATOM 1455 C CA . HIS A 1 181 ? -14.626 16.099 20.380 1.00 91.81 181 HIS A CA 1
ATOM 1456 C C . HIS A 1 181 ? -13.995 14.911 21.100 1.00 91.81 181 HIS A C 1
ATOM 1458 O O . HIS A 1 181 ? -14.152 13.776 20.663 1.00 91.81 181 HIS A O 1
ATOM 1464 N N . GLU A 1 182 ? -13.226 15.197 22.153 1.00 89.31 182 GLU A N 1
ATOM 1465 C CA . GLU A 1 182 ? -12.512 14.197 22.969 1.00 89.31 182 GLU A CA 1
ATOM 1466 C C . GLU A 1 182 ? -11.612 13.223 22.179 1.00 89.31 182 GLU A C 1
ATOM 1468 O O . GLU A 1 182 ? -11.381 12.091 22.584 1.00 89.31 182 GLU A O 1
ATOM 1473 N N . GLY A 1 183 ? -11.058 13.680 21.051 1.00 87.06 183 GLY A N 1
ATOM 1474 C CA . GLY A 1 183 ? -10.181 12.881 20.185 1.00 87.06 183 GLY A CA 1
ATOM 1475 C C . GLY A 1 183 ? -10.911 12.093 19.093 1.00 87.06 183 GLY A C 1
ATOM 1476 O O . GLY A 1 183 ? -10.263 11.612 18.162 1.00 87.06 183 GLY A O 1
ATOM 1477 N N . GLU A 1 184 ? -12.241 12.030 19.142 1.00 90.38 184 GLU A N 1
ATOM 1478 C CA . GLU A 1 184 ? -13.072 11.463 18.081 1.00 90.38 184 GLU A CA 1
ATOM 1479 C C . GLU A 1 184 ? -13.437 12.523 17.037 1.00 90.38 184 GLU A C 1
ATOM 1481 O O . GLU A 1 184 ? -13.617 13.708 17.344 1.00 90.38 184 GLU A O 1
ATOM 1486 N N . VAL A 1 185 ? -13.546 12.092 15.778 1.00 93.00 185 VAL A N 1
ATOM 1487 C CA . VAL A 1 185 ? -13.866 12.965 14.641 1.00 93.00 185 VAL A CA 1
ATOM 1488 C C . VAL A 1 185 ? -15.272 12.677 14.137 1.00 93.00 185 VAL A C 1
ATOM 1490 O O . VAL A 1 185 ? -15.597 11.539 13.806 1.00 93.00 185 VAL A O 1
ATOM 1493 N N . TYR A 1 186 ? -16.063 13.737 14.008 1.00 92.94 186 TYR A N 1
ATOM 1494 C CA . TYR A 1 186 ? -17.457 13.704 13.582 1.00 92.94 186 TYR A CA 1
ATOM 1495 C C . TYR A 1 186 ? -17.622 14.443 12.252 1.00 92.94 186 TYR A C 1
ATOM 1497 O O . TYR A 1 186 ? -17.089 15.544 12.060 1.00 92.94 186 TYR A O 1
ATOM 1505 N N . PHE A 1 187 ? -18.365 13.837 11.329 1.00 93.50 187 PHE A N 1
ATOM 1506 C CA . PHE A 1 187 ? -18.720 14.430 10.048 1.00 93.50 187 PHE A CA 1
ATOM 1507 C C . PHE A 1 187 ? -19.769 15.532 10.210 1.00 93.50 187 PHE A C 1
ATOM 1509 O O . PHE A 1 187 ? -20.509 15.592 11.193 1.00 93.50 187 PHE A O 1
ATOM 1516 N N . ASP A 1 188 ? -19.850 16.418 9.218 1.00 93.62 188 ASP A N 1
ATOM 1517 C CA . ASP A 1 188 ? -20.895 17.438 9.190 1.00 93.62 188 ASP A CA 1
ATOM 1518 C C . ASP A 1 188 ? -22.289 16.792 9.218 1.00 93.62 188 ASP A C 1
ATOM 1520 O O . ASP A 1 188 ? -22.601 15.908 8.420 1.00 93.62 188 ASP A O 1
ATOM 1524 N N . GLY A 1 189 ? -23.133 17.244 10.144 1.00 92.56 189 GLY A N 1
ATOM 1525 C CA . GLY A 1 189 ? -24.465 16.698 10.375 1.00 92.56 189 GLY A CA 1
ATOM 1526 C C . GLY A 1 189 ? -24.533 15.550 11.384 1.00 92.56 189 GLY A C 1
ATOM 1527 O O . GLY A 1 189 ? -25.652 15.233 11.808 1.00 92.56 189 GLY A O 1
ATOM 1528 N N . ASP A 1 190 ? -23.396 14.985 11.809 1.00 94.81 190 ASP A N 1
ATOM 1529 C CA . ASP A 1 190 ? -23.363 13.935 12.827 1.00 94.81 190 ASP A CA 1
ATOM 1530 C C . ASP A 1 190 ? -23.986 14.421 14.132 1.00 94.81 190 ASP A C 1
ATOM 1532 O O . ASP A 1 190 ? -23.860 15.585 14.528 1.00 94.81 190 ASP A O 1
ATOM 1536 N N . LYS A 1 191 ? -24.676 13.496 14.800 1.00 93.38 191 LYS A N 1
ATOM 1537 C CA . LYS A 1 191 ? -25.288 13.697 16.108 1.00 93.38 191 LYS A CA 1
ATOM 1538 C C . LYS A 1 191 ? -24.824 12.589 17.022 1.00 93.38 191 LYS A C 1
ATOM 1540 O O . LYS A 1 191 ? -24.939 11.417 16.666 1.00 93.38 191 LYS A O 1
ATOM 1545 N N . TRP A 1 192 ? -24.361 12.962 18.198 1.00 92.44 192 TRP A N 1
ATOM 1546 C CA . TRP A 1 192 ? -23.984 12.013 19.229 1.00 92.44 192 TRP A CA 1
ATOM 1547 C C . TRP A 1 192 ? -24.471 12.512 20.575 1.00 92.44 192 TRP A C 1
ATOM 1549 O O . TRP A 1 192 ? -24.930 13.647 20.724 1.00 92.44 192 TRP A O 1
ATOM 1559 N N . LYS A 1 193 ? -24.426 11.608 21.537 1.00 86.81 193 LYS A N 1
ATOM 1560 C CA . LYS A 1 193 ? -24.828 11.855 22.905 1.00 86.81 193 LYS A CA 1
ATOM 1561 C C . LYS A 1 193 ? -23.630 11.568 23.771 1.00 86.81 193 LYS A C 1
ATOM 1563 O O . LYS A 1 193 ? -22.980 10.544 23.572 1.00 86.81 193 LYS A O 1
ATOM 1568 N N . ASP A 1 194 ? -23.358 12.477 24.680 1.00 85.94 194 ASP A N 1
ATOM 1569 C CA . ASP A 1 194 ? -22.419 12.239 25.753 1.00 85.94 194 ASP A CA 1
ATOM 1570 C C . ASP A 1 194 ? -23.020 12.842 27.022 1.00 85.94 194 ASP A C 1
ATOM 1572 O O . ASP A 1 194 ? -23.397 14.022 27.067 1.00 85.94 194 ASP A O 1
ATOM 1576 N N . ASP A 1 195 ? -23.215 11.963 28.000 1.00 83.00 195 ASP A N 1
ATOM 1577 C CA . ASP A 1 195 ? -23.908 12.250 29.247 1.00 83.00 195 ASP A CA 1
ATOM 1578 C C . ASP A 1 195 ? -25.288 12.909 29.019 1.00 83.00 195 ASP A C 1
ATOM 1580 O O . ASP A 1 195 ? -26.081 12.471 28.190 1.00 83.00 195 ASP A O 1
ATOM 1584 N N . CYS A 1 196 ? -25.598 14.005 29.710 1.00 84.19 196 CYS A N 1
ATOM 1585 C CA . CYS A 1 196 ? -26.843 14.743 29.527 1.00 84.19 196 CYS A CA 1
ATOM 1586 C C . CYS A 1 196 ? -26.837 15.731 28.357 1.00 84.19 196 CYS A C 1
ATOM 1588 O O . CYS A 1 196 ? -27.698 16.621 28.295 1.00 84.19 196 CYS A O 1
ATOM 1590 N N . THR A 1 197 ? -25.894 15.603 27.427 1.00 83.62 197 THR A N 1
ATOM 1591 C CA . THR A 1 197 ? -25.699 16.572 26.355 1.00 83.62 197 THR A CA 1
ATOM 1592 C C . THR A 1 197 ? -25.866 15.920 24.987 1.00 83.62 197 THR A C 1
ATOM 1594 O O . THR A 1 197 ? -25.141 15.009 24.594 1.00 83.62 197 THR A O 1
ATOM 1597 N N . ASP A 1 198 ? -26.842 16.424 24.231 1.00 89.06 198 ASP A N 1
ATOM 1598 C CA . ASP A 1 198 ? -27.001 16.090 22.821 1.00 89.06 198 ASP A CA 1
ATOM 1599 C C . ASP A 1 198 ? -26.082 17.010 22.007 1.00 89.06 198 ASP A C 1
ATOM 1601 O O . ASP A 1 198 ? -26.227 18.237 22.038 1.00 89.06 198 ASP A O 1
ATOM 1605 N N . TYR A 1 199 ? -25.154 16.429 21.258 1.00 93.50 199 TYR A N 1
ATOM 1606 C CA . TYR A 1 199 ? -24.213 17.145 20.409 1.00 93.50 199 TYR A CA 1
ATOM 1607 C C . TYR A 1 199 ? -24.568 16.988 18.931 1.00 93.50 199 TYR A C 1
ATOM 1609 O O . TYR A 1 199 ? -25.132 15.983 18.488 1.00 93.50 199 TYR A O 1
ATOM 1617 N N . ARG A 1 200 ? -24.219 18.001 18.142 1.00 95.56 200 ARG A N 1
ATOM 1618 C CA . ARG A 1 200 ? -24.333 18.002 16.689 1.00 95.56 200 ARG A CA 1
ATOM 1619 C C . ARG A 1 200 ? -23.150 18.732 16.072 1.00 95.56 200 ARG A C 1
ATOM 1621 O O . ARG A 1 200 ? -22.867 19.869 16.445 1.00 95.56 200 ARG A O 1
ATOM 1628 N N . CYS A 1 201 ? -22.512 18.115 15.086 1.00 95.56 201 CYS A N 1
ATOM 1629 C CA . CYS A 1 201 ? -21.528 18.802 14.262 1.00 95.56 201 CYS A CA 1
ATOM 1630 C C . CYS A 1 201 ? -22.233 19.567 13.136 1.00 95.56 201 CYS A C 1
ATOM 1632 O O . CYS A 1 201 ? -23.035 18.994 12.398 1.00 95.56 201 CYS A O 1
ATOM 1634 N N . GLU A 1 202 ? -21.957 20.864 13.009 1.00 94.38 202 GLU A N 1
ATOM 1635 C CA . GLU A 1 202 ? -22.451 21.705 11.917 1.00 94.38 202 GLU A CA 1
ATOM 1636 C C . GLU A 1 202 ? -21.347 22.641 11.419 1.00 94.38 202 GLU A C 1
ATOM 1638 O O . GLU A 1 202 ? -20.917 23.551 12.131 1.00 94.38 202 GLU A O 1
ATOM 1643 N N . ASN A 1 203 ? -20.917 22.461 10.171 1.00 92.25 203 ASN A N 1
ATOM 1644 C CA . ASN A 1 203 ? -19.900 23.270 9.497 1.00 92.25 203 ASN A CA 1
ATOM 1645 C C . ASN A 1 203 ? -18.636 23.472 10.356 1.00 92.25 203 ASN A C 1
ATOM 1647 O O . ASN A 1 203 ? -18.172 24.600 10.543 1.00 92.25 203 ASN A O 1
ATOM 1651 N N . GLY A 1 204 ? -18.126 22.380 10.932 1.00 90.31 204 GLY A N 1
ATOM 1652 C CA . GLY A 1 204 ? -16.932 22.381 11.781 1.00 90.31 204 GLY A CA 1
ATOM 1653 C C . GLY A 1 204 ? -17.124 22.981 13.173 1.00 90.31 204 GLY A C 1
ATOM 1654 O O . GLY A 1 204 ? -16.147 23.244 13.874 1.00 90.31 204 GLY A O 1
ATOM 1655 N N . LYS A 1 205 ? -18.370 23.226 13.593 1.00 92.62 205 LYS A N 1
ATOM 1656 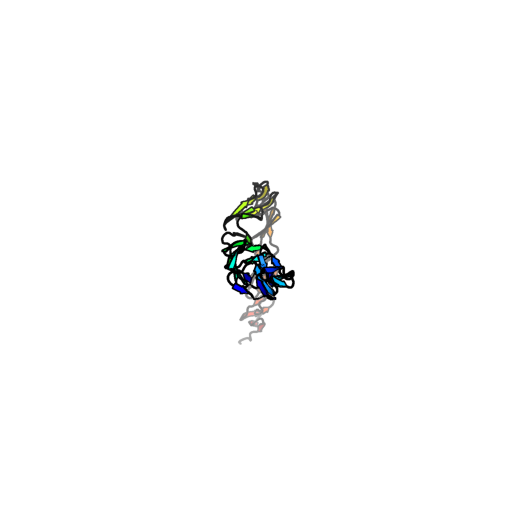C CA . LYS A 1 205 ? -18.705 23.683 14.944 1.00 92.62 205 LYS A CA 1
ATOM 1657 C C . LYS A 1 205 ? -19.552 22.650 15.664 1.00 92.62 205 LYS A C 1
ATOM 1659 O O . LYS A 1 205 ? -20.534 22.148 15.125 1.00 92.62 205 LYS A O 1
ATOM 1664 N N . ILE A 1 206 ? -19.186 22.384 16.911 1.00 93.94 206 ILE A N 1
ATOM 1665 C CA . ILE A 1 206 ? -19.967 21.539 17.807 1.00 93.94 206 ILE A CA 1
ATOM 1666 C C . ILE A 1 206 ? -21.062 22.398 18.431 1.00 93.94 206 ILE A C 1
ATOM 1668 O O . ILE A 1 206 ? -20.791 23.274 19.254 1.00 93.94 206 ILE A O 1
ATOM 1672 N N . ASN A 1 207 ? -22.301 22.130 18.043 1.00 92.81 207 ASN A N 1
ATOM 1673 C CA . ASN A 1 207 ? -23.483 22.637 18.717 1.00 92.81 207 ASN A CA 1
ATOM 1674 C C . ASN A 1 207 ? -23.930 21.606 19.747 1.00 92.81 207 ASN A C 1
ATOM 1676 O O . ASN A 1 207 ? -23.981 20.418 19.451 1.00 92.81 207 ASN A O 1
ATOM 1680 N N . HIS A 1 208 ? -24.252 22.052 20.955 1.00 89.69 208 HIS A N 1
ATOM 1681 C CA . HIS A 1 208 ? -24.674 21.167 22.031 1.00 89.69 208 HIS A CA 1
ATOM 1682 C C . HIS A 1 208 ? -25.937 21.694 22.703 1.00 89.69 208 HIS A C 1
ATOM 1684 O O . HIS A 1 208 ? -26.170 22.905 22.770 1.00 89.69 208 HIS A O 1
ATOM 1690 N N . PHE A 1 209 ? -26.761 20.778 23.196 1.00 87.25 209 PHE A N 1
ATOM 1691 C CA . PHE A 1 209 ? -27.960 21.096 23.949 1.00 87.25 209 PHE A CA 1
ATOM 1692 C C . PHE A 1 209 ? -28.036 20.205 25.184 1.00 87.25 209 PHE A C 1
ATOM 1694 O O . PHE A 1 209 ? -28.090 18.982 25.080 1.00 87.25 209 PHE A O 1
ATOM 1701 N N . ILE A 1 210 ? -28.068 20.835 26.359 1.00 80.56 210 ILE A N 1
ATOM 1702 C CA . ILE A 1 210 ? -28.248 20.119 27.621 1.00 80.56 210 ILE A CA 1
ATOM 1703 C C . ILE A 1 210 ? -29.695 19.643 27.688 1.00 80.56 210 ILE A C 1
ATOM 1705 O O . ILE A 1 210 ? -30.643 20.442 27.713 1.00 80.56 210 ILE A O 1
ATOM 1709 N N . ASN A 1 211 ? -29.872 18.332 27.733 1.00 78.00 211 ASN A N 1
ATOM 1710 C CA . ASN A 1 211 ? -31.176 17.722 27.820 1.00 78.00 211 ASN A CA 1
ATOM 1711 C C . ASN A 1 211 ? -31.714 17.874 29.247 1.00 78.00 211 ASN A C 1
ATOM 1713 O O . ASN A 1 211 ? -31.397 17.105 30.145 1.00 78.00 211 ASN A O 1
ATOM 1717 N N . LYS A 1 212 ? -32.584 18.868 29.458 1.00 77.88 212 LYS A N 1
ATOM 1718 C CA . LYS A 1 212 ? -33.202 19.144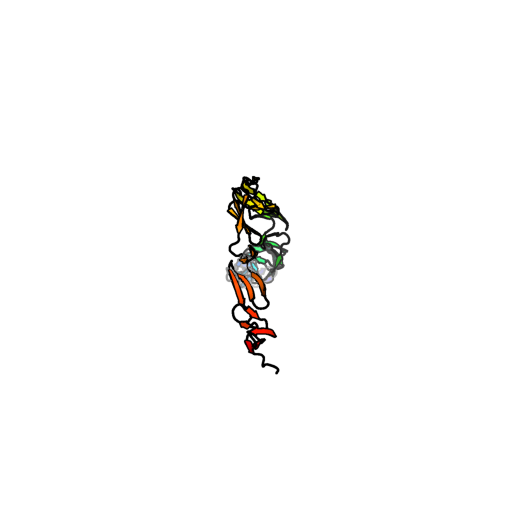 30.771 1.00 77.88 212 LYS A CA 1
ATOM 1719 C C . LYS A 1 212 ? -34.053 17.998 31.335 1.00 77.88 212 LYS A C 1
ATOM 1721 O O . LYS A 1 212 ? -34.531 18.114 32.454 1.00 77.88 212 LYS A O 1
ATOM 1726 N N . ARG A 1 213 ? -34.315 16.948 30.550 1.00 83.56 213 ARG A N 1
ATOM 1727 C CA . ARG A 1 213 ? -35.044 15.746 30.985 1.00 83.56 213 ARG A CA 1
ATOM 1728 C C . ARG A 1 213 ? -34.111 14.608 31.399 1.00 83.56 213 ARG A C 1
ATOM 1730 O O . ARG A 1 213 ? -34.601 13.529 31.708 1.00 83.56 213 ARG A O 1
ATOM 1737 N N . CYS A 1 214 ? -32.806 14.831 31.334 1.00 84.81 214 CYS A N 1
ATOM 1738 C CA . CYS A 1 214 ? -31.794 13.883 31.753 1.00 84.81 214 CYS A CA 1
ATOM 1739 C C . CYS A 1 214 ? -31.700 13.852 33.283 1.00 84.81 214 CYS A C 1
ATOM 1741 O O . CYS A 1 214 ? -31.873 14.883 33.937 1.00 84.81 214 CYS A O 1
ATOM 1743 N N . CYS A 1 215 ? -31.469 12.672 33.838 1.00 87.25 215 CYS A N 1
ATOM 1744 C CA . CYS A 1 215 ? -31.352 12.437 35.272 1.00 87.25 215 CYS A CA 1
ATOM 1745 C C . CYS A 1 215 ? -29.877 12.263 35.627 1.00 87.25 215 CYS A C 1
ATOM 1747 O O . CYS A 1 215 ? -29.138 11.711 34.826 1.00 87.25 215 CYS A O 1
ATOM 1749 N N . VAL A 1 216 ? -29.445 12.699 36.808 1.00 86.56 216 VAL A N 1
ATOM 1750 C CA . VAL A 1 216 ? -28.049 12.558 37.252 1.00 86.56 216 VAL A CA 1
ATOM 1751 C C . VAL A 1 216 ? -28.030 11.753 38.543 1.00 86.56 216 VAL A C 1
ATOM 1753 O O . VAL A 1 216 ? -28.775 12.080 39.471 1.00 86.56 216 VAL A O 1
ATOM 1756 N N . ASP A 1 217 ? -27.248 10.675 38.585 1.00 85.56 217 ASP A N 1
ATOM 1757 C CA . ASP A 1 217 ? -27.136 9.819 39.767 1.00 85.56 217 ASP A CA 1
ATOM 1758 C C . ASP A 1 217 ? -26.322 10.483 40.897 1.00 85.56 217 ASP A C 1
ATOM 1760 O O . ASP A 1 217 ? -25.855 11.622 40.800 1.00 85.56 217 ASP A O 1
ATOM 1764 N N . SER A 1 218 ? -26.143 9.767 42.007 1.00 84.69 218 SER A N 1
ATOM 1765 C CA . SER A 1 218 ? -25.358 10.237 43.154 1.00 84.69 218 SER A CA 1
ATOM 1766 C C . SER A 1 218 ? -23.859 10.409 42.862 1.00 84.69 218 SER A C 1
ATOM 1768 O O . SER A 1 218 ? -23.186 11.125 43.606 1.00 84.69 218 SER A O 1
ATOM 1770 N N . ASN A 1 219 ? -23.339 9.798 41.793 1.00 84.38 219 ASN A N 1
ATOM 1771 C CA . ASN A 1 219 ? -21.944 9.890 41.361 1.00 84.38 219 ASN A CA 1
ATOM 1772 C C . ASN A 1 219 ? -21.715 10.986 40.307 1.00 84.38 219 ASN A C 1
ATOM 1774 O O . ASN A 1 219 ? -20.567 11.245 39.944 1.00 84.38 219 ASN A O 1
ATOM 1778 N N . GLY A 1 220 ? -22.776 11.648 39.838 1.00 83.25 220 GLY A N 1
ATOM 1779 C CA . GLY A 1 220 ? -22.696 12.664 38.794 1.00 83.25 220 GLY A CA 1
ATOM 1780 C C . GLY A 1 220 ? -22.787 12.114 37.369 1.00 83.25 220 GLY A C 1
ATOM 1781 O O . GLY A 1 220 ? -22.502 12.866 36.443 1.00 83.25 220 GLY A O 1
ATOM 1782 N N . LEU A 1 221 ? -23.168 10.846 37.186 1.00 85.00 221 LEU A N 1
ATOM 1783 C CA . LEU A 1 221 ? -23.397 10.238 35.876 1.00 85.00 221 LEU A CA 1
ATOM 1784 C C . LEU A 1 221 ? -24.816 10.554 35.388 1.00 85.00 221 LEU A C 1
ATOM 1786 O O . LEU A 1 221 ? -25.797 10.344 36.106 1.00 85.00 221 LEU A O 1
ATOM 1790 N N . GLY A 1 222 ? -24.920 11.069 34.172 1.00 85.69 222 GLY A N 1
ATOM 1791 C CA . GLY A 1 222 ? -26.147 11.437 33.490 1.00 85.69 222 GLY A CA 1
ATOM 1792 C C . GLY A 1 222 ? -26.767 10.283 32.709 1.00 85.69 222 GLY A C 1
ATOM 1793 O O . GLY A 1 222 ? -26.091 9.486 32.065 1.00 85.69 222 GLY A O 1
ATOM 1794 N N . PHE A 1 223 ? -28.091 10.214 32.762 1.00 86.69 223 PHE A N 1
ATOM 1795 C CA . PHE A 1 223 ? -28.918 9.194 32.134 1.00 86.69 223 PHE A CA 1
ATOM 1796 C C . PHE A 1 223 ? -30.022 9.863 31.331 1.00 86.69 223 PHE A C 1
ATOM 1798 O O . PHE A 1 223 ? -30.801 10.670 31.852 1.00 86.69 223 PHE A O 1
ATOM 1805 N N . HIS A 1 224 ? -30.122 9.517 30.055 1.00 84.75 224 HIS A N 1
ATOM 1806 C CA . HIS A 1 224 ? -31.180 10.028 29.199 1.00 84.75 224 HIS A CA 1
ATOM 1807 C C . HIS A 1 224 ? -32.558 9.480 29.601 1.00 84.75 224 HIS A C 1
ATOM 1809 O O . HIS A 1 224 ? -32.660 8.433 30.241 1.00 84.75 224 HIS A O 1
ATOM 1815 N N . PRO A 1 225 ? -33.652 10.155 29.191 1.00 86.06 225 PRO A N 1
ATOM 1816 C CA . PRO A 1 225 ? -34.997 9.625 29.378 1.00 86.06 225 PRO A CA 1
ATOM 1817 C C . PRO A 1 225 ? -35.116 8.182 28.879 1.00 86.06 225 PRO A C 1
ATOM 1819 O O . PRO A 1 225 ? -34.642 7.864 27.789 1.00 86.06 225 PRO A O 1
ATOM 1822 N N . ASP A 1 226 ? -35.778 7.352 29.680 1.00 86.81 226 ASP A N 1
ATOM 1823 C CA . ASP A 1 226 ? -35.973 5.912 29.508 1.00 86.81 226 ASP A CA 1
ATOM 1824 C C . ASP A 1 226 ? -34.747 5.013 29.731 1.00 86.81 226 ASP A C 1
ATOM 1826 O O . ASP A 1 226 ? -34.915 3.790 29.761 1.00 86.81 226 ASP A O 1
ATOM 1830 N N . GLU A 1 227 ? -33.554 5.566 29.965 1.00 89.94 227 GLU A N 1
ATOM 1831 C CA . GLU A 1 227 ? -32.404 4.765 30.388 1.00 89.94 227 GLU A CA 1
ATOM 1832 C C . GLU A 1 227 ? -32.581 4.258 31.821 1.00 89.94 227 GLU A C 1
ATOM 1834 O O . GLU A 1 227 ? -33.215 4.894 32.670 1.00 89.94 227 GLU A O 1
ATOM 1839 N N . THR A 1 228 ? -32.022 3.077 32.079 1.00 91.75 228 THR A N 1
ATOM 1840 C CA . THR A 1 228 ? -32.099 2.412 33.377 1.00 91.75 228 THR A CA 1
ATOM 1841 C C . THR A 1 228 ? -30.722 2.024 33.872 1.00 91.75 228 THR A C 1
ATOM 1843 O O . THR A 1 228 ? -29.927 1.499 33.091 1.00 91.75 228 THR A O 1
ATOM 1846 N N . TYR A 1 229 ? -30.487 2.152 35.173 1.00 91.44 229 TYR A N 1
ATOM 1847 C CA . TYR A 1 229 ? -29.333 1.545 35.829 1.00 91.44 229 TYR A CA 1
ATOM 1848 C C . TYR A 1 229 ? -29.748 0.748 37.062 1.00 91.44 229 TYR A C 1
ATOM 1850 O O . TYR A 1 229 ? -30.837 0.929 37.610 1.00 91.44 229 TYR A O 1
ATOM 1858 N N . ASN A 1 230 ? -28.865 -0.158 37.476 1.00 90.12 230 ASN A N 1
ATOM 1859 C CA . ASN A 1 230 ? -29.053 -0.991 38.654 1.00 90.12 230 ASN A CA 1
ATOM 1860 C C . ASN A 1 230 ? -28.102 -0.540 39.758 1.00 90.12 230 ASN A C 1
ATOM 1862 O O . ASN A 1 230 ? -26.909 -0.374 39.513 1.00 90.12 230 ASN A O 1
ATOM 1866 N N . GLU A 1 231 ? -28.617 -0.417 40.973 1.00 89.75 231 GLU A N 1
ATOM 1867 C CA . GLU A 1 231 ? -27.819 -0.230 42.183 1.00 89.75 231 GLU A CA 1
ATOM 1868 C C . GLU A 1 231 ? -28.340 -1.215 43.231 1.00 89.75 231 GLU A C 1
ATOM 1870 O O . GLU A 1 231 ? -29.422 -1.054 43.809 1.00 89.75 231 GLU A O 1
ATOM 1875 N N . GLY A 1 232 ? -27.594 -2.308 43.379 1.00 89.19 232 GLY A N 1
ATOM 1876 C CA . GLY A 1 232 ? -28.007 -3.503 44.102 1.00 89.19 232 GLY A CA 1
ATOM 1877 C C . GLY A 1 232 ? -29.369 -4.027 43.649 1.00 89.19 232 GLY A C 1
ATOM 1878 O O . GLY A 1 232 ? -29.578 -4.339 42.474 1.00 89.19 232 GLY A O 1
ATOM 1879 N N . CYS A 1 233 ? -30.321 -4.089 44.580 1.00 92.88 233 CYS A N 1
ATOM 1880 C CA . CYS A 1 233 ? -31.671 -4.591 44.323 1.00 92.88 233 CYS A CA 1
ATOM 1881 C C . CYS A 1 233 ? -32.672 -3.575 43.792 1.00 92.88 233 CYS A C 1
ATOM 1883 O O . CYS A 1 233 ? -33.871 -3.861 43.741 1.00 92.88 233 CYS A O 1
ATOM 1885 N N . TYR A 1 234 ? -32.200 -2.412 43.360 1.00 92.81 234 TYR A N 1
ATOM 1886 C CA . TYR A 1 234 ? -33.051 -1.385 42.792 1.00 92.81 234 TYR A CA 1
ATOM 1887 C C . TYR A 1 234 ? -32.683 -1.105 41.341 1.00 92.81 234 TYR A C 1
ATOM 1889 O O . TYR A 1 234 ? -31.510 -1.018 40.983 1.00 92.81 234 TYR A O 1
ATOM 1897 N N . VAL A 1 235 ? -33.717 -0.955 40.519 1.00 93.00 235 VAL A N 1
ATOM 1898 C CA . VAL A 1 235 ? -33.639 -0.469 39.143 1.00 93.00 235 VAL A CA 1
ATOM 1899 C C . VAL A 1 235 ? -34.142 0.966 39.161 1.00 93.00 235 VAL A C 1
ATOM 1901 O O . VAL A 1 235 ? -35.269 1.226 39.592 1.00 93.00 235 VAL A O 1
ATOM 1904 N N . TYR A 1 236 ? -33.323 1.890 38.683 1.00 93.62 236 TYR A N 1
ATOM 1905 C CA . TYR A 1 236 ? -33.674 3.296 38.541 1.00 93.62 236 TYR A CA 1
ATOM 1906 C C . TYR A 1 236 ? -33.886 3.589 37.067 1.00 93.62 236 TYR A C 1
ATOM 1908 O O . TYR A 1 236 ? -32.974 3.393 36.268 1.00 93.62 236 TYR A O 1
ATOM 1916 N N . LYS A 1 237 ? -35.084 4.043 36.703 1.00 93.44 237 LYS A N 1
ATOM 1917 C CA . LYS A 1 237 ? -35.416 4.468 35.344 1.00 93.44 237 LYS A CA 1
ATOM 1918 C C . LYS A 1 237 ? -35.486 5.987 35.287 1.00 93.44 237 LYS A C 1
ATOM 1920 O O . LYS A 1 237 ? -36.225 6.585 36.062 1.00 93.44 237 LYS A O 1
ATOM 1925 N N . CYS A 1 238 ? -34.747 6.618 34.380 1.00 91.38 238 CYS A N 1
ATOM 1926 C CA . CYS A 1 238 ? -34.837 8.063 34.209 1.00 91.38 238 CYS A CA 1
ATOM 1927 C C . CYS A 1 238 ? -36.143 8.453 33.502 1.00 91.38 238 CYS A C 1
ATOM 1929 O O . CYS A 1 238 ? -36.377 8.085 32.349 1.00 91.38 238 CYS A O 1
ATOM 1931 N N . SER A 1 239 ? -36.968 9.252 34.173 1.00 89.44 239 SER A N 1
ATOM 1932 C CA . SER A 1 239 ? -38.219 9.807 33.662 1.00 89.44 239 SER A CA 1
ATOM 1933 C C . SER A 1 239 ? -38.235 11.318 33.891 1.00 89.44 239 SER A C 1
ATOM 1935 O O . SER A 1 239 ? -38.484 11.801 34.990 1.00 89.44 239 SER A O 1
ATOM 1937 N N . TYR A 1 240 ? -38.013 12.095 32.826 1.00 86.25 240 TYR A N 1
ATOM 1938 C CA . TYR A 1 240 ? -38.170 13.559 32.830 1.00 86.25 240 TYR A CA 1
ATOM 1939 C C . TYR A 1 240 ? -37.350 14.317 33.898 1.00 86.25 240 TYR A C 1
ATOM 1941 O O . TYR A 1 240 ? -37.813 15.327 34.425 1.00 86.25 240 TYR A O 1
ATOM 1949 N N . GLY A 1 241 ? -36.111 13.892 34.153 1.00 84.56 241 GLY A N 1
ATOM 1950 C CA . GLY A 1 241 ? -35.198 14.540 35.103 1.00 84.56 241 GLY A CA 1
ATOM 1951 C C . GLY A 1 241 ? -35.268 13.985 36.526 1.00 84.56 241 GLY A C 1
ATOM 1952 O O . GLY A 1 241 ? -34.511 14.427 37.385 1.00 84.56 241 GLY A O 1
ATOM 1953 N N . GLU A 1 242 ? -36.132 12.999 36.771 1.00 86.94 242 GLU A N 1
ATOM 1954 C CA . GLU A 1 242 ? -36.222 12.270 38.034 1.00 86.94 242 GLU A CA 1
ATOM 1955 C C . GLU A 1 242 ? -36.055 10.764 37.797 1.00 86.94 242 GLU A C 1
ATOM 1957 O O . GLU A 1 242 ? -36.442 10.239 36.752 1.00 86.94 242 GLU A O 1
ATOM 1962 N N . PHE A 1 243 ? -35.484 10.050 38.770 1.00 91.69 243 PHE A N 1
ATOM 1963 C CA . PHE A 1 243 ? -35.418 8.592 38.710 1.00 91.69 243 PHE A CA 1
ATOM 1964 C C . PHE A 1 243 ? -36.654 7.953 39.338 1.00 91.69 243 PHE A C 1
ATOM 1966 O O . PHE A 1 243 ? -36.925 8.110 40.530 1.00 91.69 243 PHE A O 1
ATOM 1973 N N . GLU A 1 244 ? -37.353 7.144 38.552 1.00 93.25 244 GLU A N 1
ATOM 1974 C CA . GLU A 1 244 ? -38.340 6.195 39.043 1.00 93.25 244 GLU A CA 1
ATOM 1975 C C . GLU A 1 244 ? -37.619 4.960 39.584 1.00 93.25 244 GLU A C 1
ATOM 1977 O O . GLU A 1 244 ? -37.008 4.185 38.844 1.00 93.25 244 GLU A O 1
ATOM 1982 N N . LYS A 1 245 ? -37.680 4.783 40.904 1.00 93.69 245 LYS A N 1
ATOM 1983 C CA . LYS A 1 245 ? -37.091 3.640 41.598 1.00 93.69 245 LYS A CA 1
ATOM 1984 C C . LYS A 1 245 ? -38.062 2.459 41.606 1.00 93.69 245 LYS A C 1
ATOM 1986 O O . LYS A 1 245 ? -39.209 2.594 42.026 1.00 93.69 245 LYS A O 1
ATOM 1991 N N . SER A 1 246 ? -37.581 1.283 41.220 1.00 93.31 246 SER A N 1
ATOM 1992 C CA . SER A 1 246 ? -38.311 0.011 41.285 1.00 93.31 246 SER A CA 1
ATOM 1993 C C . SER A 1 246 ? -37.413 -1.109 41.817 1.00 93.31 246 SER A C 1
ATOM 1995 O O . SER A 1 246 ? -36.195 -0.951 41.883 1.00 93.31 246 SER A O 1
ATOM 1997 N N . VAL A 1 247 ? -37.998 -2.223 42.261 1.00 92.50 247 VAL A N 1
ATOM 1998 C CA . VAL A 1 247 ? -37.234 -3.385 42.746 1.00 92.50 247 VAL A CA 1
ATOM 1999 C C . VAL A 1 247 ? -36.765 -4.212 41.551 1.00 92.50 247 VAL A C 1
ATOM 2001 O O . VAL A 1 247 ? -37.539 -4.481 40.632 1.00 92.50 247 VAL A O 1
ATOM 2004 N N . ASN A 1 248 ? -35.497 -4.616 41.563 1.00 91.31 248 ASN A N 1
ATOM 2005 C CA . ASN A 1 248 ? -34.934 -5.493 40.550 1.00 91.31 248 ASN A CA 1
ATOM 2006 C C . ASN A 1 248 ? -35.627 -6.863 40.610 1.00 91.31 248 ASN A C 1
ATOM 2008 O O . ASN A 1 248 ? -35.578 -7.509 41.658 1.00 91.31 248 ASN A O 1
ATOM 2012 N N . PRO A 1 249 ? -36.227 -7.346 39.507 1.00 91.12 249 PRO A N 1
ATOM 2013 C CA . PRO A 1 249 ? -36.937 -8.625 39.502 1.00 91.12 249 PRO A CA 1
ATOM 2014 C C . PRO A 1 249 ? -36.031 -9.832 39.784 1.00 91.12 249 PRO A C 1
ATOM 2016 O O . PRO A 1 249 ? -36.535 -10.914 40.056 1.00 91.12 249 PRO A O 1
ATOM 2019 N N . ASN A 1 250 ? -34.707 -9.672 39.711 1.00 92.75 250 ASN A N 1
ATOM 2020 C CA . ASN A 1 250 ? -33.760 -10.736 40.030 1.00 92.75 250 ASN A CA 1
ATOM 2021 C C . ASN A 1 250 ? -33.399 -10.816 41.520 1.00 92.75 250 ASN A C 1
ATOM 2023 O O . ASN A 1 250 ? -32.740 -11.778 41.913 1.00 92.75 250 ASN A O 1
ATOM 2027 N N . CYS A 1 251 ? -33.805 -9.841 42.334 1.00 93.62 251 CYS A N 1
ATOM 2028 C CA . CYS A 1 251 ? -33.556 -9.857 43.769 1.00 93.62 251 CYS A CA 1
ATOM 2029 C C . CYS A 1 251 ? -34.627 -10.612 44.540 1.00 93.62 251 CYS A C 1
ATOM 2031 O O . CYS A 1 251 ? -35.804 -10.575 44.188 1.00 93.62 251 CYS A O 1
ATOM 2033 N N . CYS A 1 252 ? -34.208 -11.252 45.625 1.00 92.56 252 CYS A N 1
ATOM 2034 C CA . CYS A 1 252 ? -35.089 -12.013 46.496 1.00 92.56 252 CYS A CA 1
ATOM 2035 C C . CYS A 1 252 ? -35.409 -11.215 47.757 1.00 92.56 252 CYS A C 1
ATOM 2037 O O . CYS A 1 252 ? -34.519 -10.609 48.351 1.00 92.56 252 CYS A O 1
ATOM 2039 N N . GLU A 1 253 ? -36.667 -11.254 48.188 1.00 93.44 253 GLU A N 1
ATOM 2040 C CA . GLU A 1 253 ? -37.108 -10.666 49.453 1.00 93.44 253 GLU A CA 1
ATOM 2041 C C . GLU A 1 253 ? -37.046 -11.716 50.570 1.00 93.44 253 GLU A C 1
ATOM 2043 O O . GLU A 1 253 ? -37.673 -12.776 50.498 1.00 93.44 253 GLU A O 1
ATOM 2048 N N . LEU A 1 254 ? -36.255 -11.438 51.603 1.00 89.62 254 LEU A N 1
ATOM 2049 C CA . LEU A 1 254 ? -36.138 -12.256 52.804 1.00 89.62 254 LEU A CA 1
ATOM 2050 C C . LEU A 1 254 ? -37.356 -12.058 53.725 1.00 89.62 254 LEU A C 1
ATOM 2052 O O . LEU A 1 254 ? -38.092 -11.081 53.628 1.00 89.62 254 LEU A O 1
ATOM 2056 N N . HIS A 1 255 ? -37.557 -12.957 54.695 1.00 84.94 255 HIS A N 1
ATOM 2057 C CA . HIS A 1 255 ? -38.694 -12.876 55.631 1.00 84.94 255 HIS A CA 1
ATOM 2058 C C . HIS A 1 255 ? -38.728 -11.602 56.494 1.00 84.94 255 HIS A C 1
ATOM 2060 O O . HIS A 1 255 ? -39.789 -11.234 56.993 1.00 84.94 255 HIS A O 1
ATOM 2066 N N . ASN A 1 256 ? -37.585 -10.942 56.691 1.00 86.62 256 ASN A N 1
ATOM 2067 C CA . ASN A 1 256 ? -37.476 -9.662 57.394 1.00 86.62 256 ASN A CA 1
ATOM 2068 C C . ASN A 1 256 ? -37.774 -8.445 56.486 1.00 86.62 256 ASN A C 1
ATOM 2070 O O . ASN A 1 256 ? -37.696 -7.317 56.970 1.00 86.62 256 ASN A O 1
ATOM 2074 N N . GLY A 1 257 ? -38.102 -8.657 55.204 1.00 88.56 257 GLY A N 1
ATOM 2075 C CA . GLY A 1 257 ? -38.314 -7.610 54.196 1.00 88.56 257 GLY A CA 1
ATOM 2076 C C . GLY A 1 257 ? -37.026 -7.076 53.554 1.00 88.56 257 GLY A C 1
ATOM 2077 O O . GLY A 1 257 ? -37.071 -6.107 52.799 1.00 88.56 257 GLY A O 1
ATOM 2078 N N . GLU A 1 258 ? -35.867 -7.661 53.863 1.00 92.25 258 GLU A N 1
ATOM 2079 C CA . GLU A 1 258 ? -34.587 -7.293 53.253 1.00 92.25 258 GLU A CA 1
ATOM 2080 C C . GLU A 1 258 ? -34.471 -7.870 51.838 1.00 92.25 258 GLU A C 1
ATOM 2082 O O . GLU A 1 258 ? -34.837 -9.018 51.593 1.00 92.25 258 GLU A O 1
ATOM 2087 N N . LEU A 1 259 ? -33.951 -7.076 50.900 1.00 93.81 259 LEU A N 1
ATOM 2088 C CA . LEU A 1 259 ? -33.716 -7.505 49.523 1.00 93.81 259 LEU A CA 1
ATOM 2089 C C . LEU A 1 259 ? -32.262 -7.946 49.356 1.00 93.81 259 LEU A C 1
ATOM 2091 O O . LEU A 1 259 ? -31.351 -7.192 49.694 1.00 93.81 259 LEU A O 1
ATOM 2095 N N . VAL A 1 260 ? -32.055 -9.129 48.781 1.00 92.94 260 VAL A N 1
ATOM 2096 C CA . VAL A 1 260 ? -30.726 -9.675 48.481 1.00 92.94 260 VAL A CA 1
ATOM 2097 C C . VAL A 1 260 ? -30.541 -9.920 46.988 1.00 92.94 260 VAL A C 1
ATOM 2099 O O . VAL A 1 260 ? -31.481 -10.292 46.281 1.00 92.94 260 VAL A O 1
ATOM 2102 N N . GLU A 1 261 ? -29.319 -9.692 46.511 1.00 93.19 261 GLU A N 1
ATOM 2103 C CA . GLU A 1 261 ? -28.962 -9.785 45.094 1.00 93.19 261 GLU A CA 1
ATOM 2104 C C . GLU A 1 261 ? -28.993 -11.223 44.560 1.00 93.19 261 GLU A C 1
ATOM 2106 O O . GLU A 1 261 ? -28.846 -12.197 45.305 1.00 93.19 261 GLU A O 1
ATOM 2111 N N . ASP A 1 262 ? -29.150 -11.360 43.239 1.00 91.62 262 ASP A N 1
ATOM 2112 C CA . ASP A 1 262 ? -29.021 -12.650 42.560 1.00 91.62 262 ASP A CA 1
ATOM 2113 C C . ASP A 1 262 ? -27.660 -13.283 42.870 1.00 91.62 262 ASP A C 1
ATOM 2115 O O . ASP A 1 262 ? -26.609 -12.657 42.747 1.00 91.62 262 ASP A O 1
ATOM 2119 N N . GLY A 1 263 ? -27.681 -14.549 43.273 1.00 91.50 263 GLY A N 1
ATOM 2120 C CA . GLY A 1 263 ? -26.485 -15.273 43.669 1.00 91.50 263 GLY A CA 1
ATOM 2121 C C . GLY A 1 263 ? -26.088 -15.111 45.134 1.00 91.50 263 GLY A C 1
ATOM 2122 O O . GLY A 1 263 ? -25.211 -15.860 45.561 1.00 91.50 263 GLY A O 1
ATOM 2123 N N . TYR A 1 264 ? -26.734 -14.226 45.904 1.00 92.44 264 TYR A N 1
ATOM 2124 C CA . TYR A 1 264 ? -26.526 -14.147 47.349 1.00 92.44 264 TYR A CA 1
ATOM 2125 C C . TYR A 1 264 ? -26.897 -15.478 48.014 1.00 92.44 264 TYR A C 1
ATOM 2127 O O . TYR A 1 264 ? -27.972 -16.037 47.771 1.00 92.44 264 TYR A O 1
ATOM 2135 N N . GLU A 1 265 ? -25.987 -15.990 48.837 1.00 93.19 265 GLU A N 1
ATOM 2136 C CA . GLU A 1 265 ? -26.093 -17.268 49.537 1.00 93.19 265 GLU A CA 1
ATOM 2137 C C . GLU A 1 265 ? -26.058 -17.020 51.045 1.00 93.19 265 GLU A C 1
ATOM 2139 O O . GLU A 1 265 ? -25.253 -16.222 51.528 1.00 93.19 265 GLU A O 1
ATOM 2144 N N . TRP A 1 266 ? -26.929 -17.700 51.787 1.00 92.06 266 TRP A N 1
ATOM 2145 C CA . TRP A 1 266 ? -26.963 -17.620 53.243 1.00 92.06 266 TRP A CA 1
ATOM 2146 C C . TRP A 1 266 ? -27.481 -18.918 53.854 1.00 92.06 266 TRP A C 1
ATOM 2148 O O . TRP A 1 266 ? -28.298 -19.626 53.262 1.00 92.06 266 TRP A O 1
ATOM 2158 N N . ASP A 1 267 ? -27.032 -19.201 55.069 1.00 87.31 267 ASP A N 1
ATOM 2159 C CA . ASP A 1 267 ? -27.497 -20.336 55.856 1.00 87.31 267 ASP A CA 1
ATOM 2160 C C . ASP A 1 267 ? -28.578 -19.849 56.830 1.00 87.31 267 ASP A C 1
ATOM 2162 O O . ASP A 1 267 ? -28.373 -18.882 57.567 1.00 87.31 267 ASP A O 1
ATOM 2166 N N . GLN A 1 268 ? -29.762 -20.469 56.801 1.00 81.56 268 GLN A N 1
ATOM 2167 C CA . GLN A 1 268 ? -30.796 -20.202 57.813 1.00 81.56 268 GLN A CA 1
ATOM 2168 C C . GLN A 1 268 ? -30.434 -20.882 59.145 1.00 81.56 268 GLN A C 1
ATOM 2170 O O . GLN A 1 268 ? -30.707 -20.336 60.212 1.00 81.56 268 GLN A O 1
ATOM 2175 N N . ASP A 1 269 ? -29.810 -22.054 59.052 1.00 81.44 269 ASP A N 1
ATOM 2176 C CA . ASP A 1 269 ? -29.250 -22.880 60.121 1.00 81.44 269 ASP A CA 1
ATOM 2177 C C . ASP A 1 269 ? -28.159 -23.791 59.508 1.00 81.44 269 ASP A C 1
ATOM 2179 O O . ASP A 1 269 ? -27.884 -23.711 58.310 1.00 81.44 269 ASP A O 1
ATOM 2183 N N . GLU A 1 270 ? -27.531 -24.673 60.294 1.00 81.38 270 GLU A N 1
ATOM 2184 C CA . GLU A 1 270 ? -26.473 -25.586 59.807 1.00 81.38 270 GLU A CA 1
ATOM 2185 C C . GLU A 1 270 ? -26.951 -26.597 58.733 1.00 81.38 270 GLU A C 1
ATOM 2187 O O . GLU A 1 270 ? -26.147 -27.323 58.128 1.00 81.38 270 GLU A O 1
ATOM 2192 N N . CYS A 1 271 ? -28.260 -26.641 58.470 1.00 81.75 271 CYS A N 1
ATOM 2193 C CA . CYS A 1 271 ? -28.921 -27.633 57.638 1.00 81.75 271 CYS A CA 1
ATOM 2194 C C . CYS A 1 271 ? -29.591 -27.087 56.385 1.00 81.75 271 CYS A C 1
ATOM 2196 O O . CYS A 1 271 ? -29.749 -27.831 55.411 1.00 81.75 271 CYS A O 1
ATOM 2198 N N . ILE A 1 272 ? -29.960 -25.814 56.374 1.00 82.62 272 ILE A N 1
ATOM 2199 C CA . ILE A 1 272 ? -30.706 -25.185 55.294 1.00 82.62 272 ILE A CA 1
ATOM 2200 C C . ILE A 1 272 ? -29.854 -24.078 54.683 1.00 82.62 272 ILE A C 1
ATOM 2202 O O . ILE A 1 272 ? -29.791 -22.955 55.185 1.00 82.62 272 ILE A O 1
ATOM 2206 N N . HIS A 1 273 ? -29.270 -24.391 53.528 1.00 87.38 273 HIS A N 1
ATOM 2207 C CA . HIS A 1 273 ? -28.582 -23.419 52.697 1.00 87.38 273 HIS A CA 1
ATOM 2208 C C . HIS A 1 273 ? -29.568 -22.805 51.703 1.00 87.38 273 HIS A C 1
ATOM 2210 O O . HIS A 1 273 ? -30.278 -23.519 50.989 1.00 87.38 273 HIS A O 1
ATOM 2216 N N . LYS A 1 274 ? -29.623 -21.481 51.625 1.00 91.69 274 LYS A N 1
ATOM 2217 C CA . LYS A 1 274 ? -30.490 -20.749 50.702 1.00 91.69 274 LYS A CA 1
ATOM 2218 C C . LYS A 1 274 ? -29.657 -19.942 49.724 1.00 91.69 274 LYS A C 1
ATOM 2220 O O . LYS A 1 274 ? -28.601 -19.420 50.062 1.00 91.69 274 LYS A O 1
ATOM 2225 N N . LYS A 1 275 ? -30.163 -19.829 48.501 1.00 93.75 275 LYS A N 1
ATOM 2226 C CA . LYS A 1 275 ? -29.567 -19.024 47.441 1.00 93.75 275 LYS A CA 1
ATOM 2227 C C . LYS A 1 275 ? -30.637 -18.230 46.720 1.00 93.75 275 LYS A C 1
ATOM 2229 O O . LYS A 1 275 ? -31.617 -18.811 46.257 1.00 93.75 275 LYS A O 1
ATOM 2234 N N . CYS A 1 276 ? -30.420 -16.933 46.555 1.00 93.31 276 CYS A N 1
ATOM 2235 C CA . CYS A 1 276 ? -31.244 -16.142 45.657 1.00 93.31 276 CYS A CA 1
ATOM 2236 C C . CYS A 1 276 ? -30.903 -16.477 44.202 1.00 93.31 276 CYS A C 1
ATOM 2238 O O . CYS A 1 276 ? -29.730 -16.470 43.816 1.00 93.31 276 CYS A O 1
ATOM 2240 N N . ARG A 1 277 ? -31.913 -16.798 43.392 1.00 92.56 277 ARG A N 1
ATOM 2241 C CA . ARG A 1 277 ? -31.749 -17.073 41.967 1.00 92.56 277 ARG A CA 1
ATOM 2242 C C . ARG A 1 277 ? -32.902 -16.477 41.167 1.00 92.56 277 ARG A C 1
ATOM 2244 O O . ARG A 1 277 ? -33.979 -17.059 41.116 1.00 92.56 277 ARG A O 1
ATOM 2251 N N . ARG A 1 278 ? -32.640 -15.372 40.467 1.00 90.56 278 ARG A N 1
ATOM 2252 C CA . ARG A 1 278 ? -33.581 -14.672 39.575 1.00 90.56 278 ARG A CA 1
ATOM 2253 C C . ARG A 1 278 ? -34.909 -14.333 40.258 1.00 90.56 278 ARG A C 1
ATOM 2255 O O . ARG A 1 278 ? -35.970 -14.591 39.701 1.00 90.56 278 ARG A O 1
ATOM 2262 N N . GLY A 1 279 ? -34.830 -13.790 41.469 1.00 89.31 279 GLY A N 1
ATOM 2263 C CA . GLY A 1 279 ? -35.996 -13.410 42.267 1.00 89.31 279 GLY A CA 1
ATOM 2264 C C . GLY A 1 279 ? -36.590 -14.536 43.112 1.00 89.31 279 GLY A C 1
ATOM 2265 O O . GLY A 1 279 ? -37.367 -14.261 44.023 1.00 89.31 279 GLY A O 1
ATOM 2266 N N . ASP A 1 280 ? -36.179 -15.786 42.885 1.00 89.69 280 ASP A N 1
ATOM 2267 C CA . ASP A 1 280 ? -36.644 -16.935 43.657 1.00 89.69 280 ASP A CA 1
ATOM 2268 C C . ASP A 1 280 ? -35.611 -17.376 44.702 1.00 89.69 280 ASP A C 1
ATOM 2270 O O . ASP A 1 280 ? -34.417 -17.516 44.418 1.00 89.69 280 ASP A O 1
ATOM 2274 N N . ILE A 1 281 ? -36.073 -17.677 45.919 1.00 90.62 281 ILE A N 1
ATOM 2275 C CA . ILE A 1 281 ? -35.238 -18.299 46.952 1.00 90.62 281 ILE A CA 1
ATOM 2276 C C . ILE A 1 281 ? -35.169 -19.802 46.686 1.00 90.62 281 ILE A C 1
ATOM 2278 O O . ILE A 1 281 ? -36.128 -20.543 46.907 1.00 90.62 281 ILE A O 1
ATOM 2282 N N . VAL A 1 282 ? -34.005 -20.269 46.244 1.00 91.50 282 VAL A N 1
ATOM 2283 C CA . VAL A 1 282 ? -33.713 -21.690 46.072 1.00 91.50 282 VAL A CA 1
ATOM 2284 C C . VAL A 1 282 ? -33.178 -22.240 47.385 1.00 91.50 282 VAL A C 1
ATOM 2286 O O . VAL A 1 282 ? -32.127 -21.821 47.866 1.00 91.50 282 VAL A O 1
ATOM 2289 N N . VAL A 1 283 ? -33.892 -23.207 47.954 1.00 88.00 283 VAL A N 1
ATOM 2290 C CA . VAL A 1 283 ? -33.490 -23.896 49.183 1.00 88.00 283 VAL A CA 1
ATOM 2291 C C . VAL A 1 283 ? -32.743 -25.180 48.830 1.00 88.00 283 VAL A C 1
ATOM 2293 O O . VAL A 1 283 ? -33.189 -25.963 47.989 1.00 88.00 283 VAL A O 1
ATOM 2296 N N . ARG A 1 284 ? -31.601 -25.404 49.475 1.00 85.69 284 ARG A N 1
ATOM 2297 C CA . ARG A 1 284 ? -30.807 -26.624 49.378 1.00 85.69 284 ARG A CA 1
ATOM 2298 C C . ARG A 1 284 ? -30.554 -27.172 50.775 1.00 85.69 284 ARG A C 1
ATOM 2300 O O . ARG A 1 284 ? -29.805 -26.602 51.559 1.00 85.69 284 ARG A O 1
ATOM 2307 N N . GLU A 1 285 ? -31.134 -28.329 51.043 1.00 81.31 285 GLU A N 1
ATOM 2308 C CA . GLU A 1 285 ? -30.894 -29.057 52.284 1.00 81.31 285 GLU A CA 1
ATOM 2309 C C . GLU A 1 285 ? -29.492 -29.680 52.277 1.00 81.31 285 GLU A C 1
ATOM 2311 O O . GLU A 1 285 ? -29.042 -30.288 51.290 1.00 81.31 285 GLU A O 1
ATOM 2316 N N . ASN A 1 286 ? -28.788 -29.530 53.394 1.00 78.62 286 ASN A N 1
ATOM 2317 C CA . ASN A 1 286 ? -27.523 -30.189 53.638 1.00 78.62 286 ASN A CA 1
ATOM 2318 C C . ASN A 1 286 ? -27.780 -31.687 53.841 1.00 78.62 286 ASN A C 1
ATOM 2320 O O . ASN A 1 286 ? -28.441 -32.104 54.788 1.00 78.62 286 ASN A O 1
ATOM 2324 N N . ARG A 1 287 ? -27.212 -32.527 52.967 1.00 80.69 287 ARG A N 1
ATOM 2325 C CA . ARG A 1 287 ? -27.387 -33.993 53.010 1.00 80.69 287 ARG A CA 1
ATOM 2326 C C . ARG A 1 287 ? -26.841 -34.651 54.281 1.00 80.69 287 ARG A C 1
ATOM 2328 O O . ARG A 1 287 ? -27.011 -35.854 54.451 1.00 80.69 287 ARG A O 1
ATOM 2335 N N . LEU A 1 288 ? -26.121 -33.903 55.113 1.00 84.56 288 LEU A N 1
ATOM 2336 C CA . LEU A 1 288 ? -25.609 -34.372 56.394 1.00 84.56 288 LEU A CA 1
ATOM 2337 C C . LEU A 1 288 ? -26.603 -34.179 57.545 1.00 84.56 288 LEU A C 1
ATOM 2339 O O . LEU A 1 288 ? -26.386 -34.770 58.599 1.00 84.56 288 LEU A O 1
ATOM 2343 N N . CYS A 1 289 ? -27.686 -33.434 57.328 1.00 86.06 289 CYS A N 1
ATOM 2344 C CA . CYS A 1 289 ? -28.701 -33.173 58.336 1.00 86.06 289 CYS A CA 1
ATOM 2345 C C . CYS A 1 289 ? -29.832 -34.194 58.336 1.00 86.06 289 CYS A C 1
ATOM 2347 O O . CYS A 1 289 ? -30.183 -34.769 57.304 1.00 86.06 289 CYS A O 1
ATOM 2349 N N . CYS A 1 290 ? -30.401 -34.402 59.515 1.00 86.69 290 CYS A N 1
ATOM 2350 C CA . CYS A 1 290 ? -31.528 -35.287 59.755 1.00 86.69 290 CYS A CA 1
ATOM 2351 C C . CYS A 1 290 ? -32.786 -34.440 59.926 1.00 86.69 290 CYS A C 1
ATOM 2353 O O . CYS A 1 290 ? -32.758 -33.468 60.672 1.00 86.69 290 CYS A O 1
ATOM 2355 N N . ILE A 1 291 ? -33.865 -34.787 59.225 1.00 84.25 291 ILE A N 1
ATOM 2356 C CA . ILE A 1 291 ? -35.136 -34.056 59.285 1.00 84.25 291 ILE A CA 1
ATOM 2357 C C . ILE A 1 291 ? -36.136 -34.912 60.061 1.00 84.25 291 ILE A C 1
ATOM 2359 O O . ILE A 1 291 ? -36.449 -36.022 59.627 1.00 84.25 291 ILE A O 1
ATOM 2363 N N . GLU A 1 292 ? -36.648 -34.392 61.175 1.00 83.75 292 GLU A N 1
ATOM 2364 C CA . GLU A 1 292 ? -37.696 -35.026 61.983 1.00 83.75 292 GLU A CA 1
ATOM 2365 C C . GLU A 1 292 ? -38.830 -34.006 62.189 1.00 83.75 292 GLU A C 1
ATOM 2367 O O . GLU A 1 292 ? -38.646 -32.941 62.778 1.00 83.75 292 GLU A O 1
ATOM 2372 N N . GLY A 1 293 ? -40.022 -34.287 61.655 1.00 83.50 293 GLY A N 1
ATOM 2373 C CA . GLY A 1 293 ? -41.133 -33.331 61.690 1.00 83.50 293 GLY A CA 1
ATOM 2374 C C . GLY A 1 293 ? -40.844 -32.046 60.896 1.00 83.50 293 GLY A C 1
ATOM 2375 O O . GLY A 1 293 ? -40.733 -32.093 59.672 1.00 83.50 293 GLY A O 1
ATOM 2376 N N . PHE A 1 294 ? -40.781 -30.905 61.594 1.00 79.81 294 PHE A N 1
ATOM 2377 C CA . PHE A 1 294 ? -40.472 -29.576 61.031 1.00 79.81 294 PHE A CA 1
ATOM 2378 C C . PHE A 1 294 ? -39.097 -29.044 61.470 1.00 79.81 294 PHE A C 1
ATOM 2380 O O . PHE A 1 294 ? -38.777 -27.890 61.186 1.00 79.81 294 PHE A O 1
ATOM 2387 N N . GLU A 1 295 ? -38.305 -29.859 62.170 1.00 80.94 295 GLU A N 1
ATOM 2388 C CA . GLU A 1 295 ? -36.979 -29.494 62.667 1.00 80.94 295 GLU A CA 1
ATOM 2389 C C . GLU A 1 295 ? -35.890 -30.239 61.880 1.00 80.94 295 GLU A C 1
ATOM 2391 O O . GLU A 1 295 ? -36.079 -31.374 61.429 1.00 80.94 295 GLU A O 1
ATOM 2396 N N . ALA A 1 296 ? -34.751 -29.574 61.685 1.00 84.62 296 ALA A N 1
ATOM 2397 C CA . ALA A 1 296 ? -33.574 -30.133 61.036 1.00 84.62 296 ALA A CA 1
ATOM 2398 C C . ALA A 1 296 ? -32.406 -30.140 62.027 1.00 84.62 296 ALA A C 1
ATOM 2400 O O . ALA A 1 296 ? -32.087 -29.109 62.613 1.00 84.62 296 ALA A O 1
ATOM 2401 N N . TYR A 1 297 ? -31.768 -31.298 62.188 1.00 85.12 297 TYR A N 1
ATOM 2402 C CA . TYR A 1 297 ? -30.671 -31.511 63.129 1.00 85.12 297 TYR A CA 1
ATOM 2403 C C . TYR A 1 297 ? -29.348 -31.721 62.369 1.00 85.12 297 TYR A C 1
ATOM 2405 O O . TYR A 1 297 ? -29.277 -32.638 61.536 1.00 85.12 297 TYR A O 1
ATOM 2413 N N . PRO A 1 298 ? -28.302 -30.912 62.616 1.00 86.69 298 PRO A N 1
ATOM 2414 C CA . PRO A 1 298 ? -26.980 -31.080 62.020 1.00 86.69 298 PRO A CA 1
ATOM 2415 C C . PRO A 1 298 ? -26.272 -32.365 62.449 1.00 86.69 298 PRO A C 1
ATOM 2417 O O . PRO A 1 298 ? -26.602 -33.002 63.450 1.00 86.69 298 PRO A O 1
ATOM 2420 N N . ASP A 1 299 ? -25.277 -32.776 61.656 1.00 88.44 299 ASP A N 1
ATOM 2421 C CA . ASP A 1 299 ? -24.514 -34.002 61.907 1.00 88.44 299 ASP A CA 1
ATOM 2422 C C . ASP A 1 299 ? -23.855 -33.974 63.293 1.00 88.44 299 ASP A C 1
ATOM 2424 O O . ASP A 1 299 ? -23.033 -33.113 63.597 1.00 88.44 299 ASP A O 1
ATOM 2428 N N . GLY A 1 300 ? -24.180 -34.961 64.127 1.00 87.94 300 GLY A N 1
ATOM 2429 C CA . GLY A 1 300 ? -23.687 -35.081 65.494 1.00 87.94 300 GLY A CA 1
ATOM 2430 C C . GLY A 1 300 ? -24.616 -34.522 66.572 1.00 87.94 300 GLY A C 1
ATOM 2431 O O . GLY A 1 300 ? -24.390 -34.866 67.736 1.00 87.94 300 GLY A O 1
ATOM 2432 N N . GLU A 1 301 ? -25.645 -33.750 66.212 1.00 90.00 301 GLU A N 1
ATOM 2433 C CA . GLU A 1 301 ? -26.636 -33.236 67.161 1.00 90.00 301 GLU A CA 1
ATOM 2434 C C . GLU A 1 301 ? -27.511 -34.363 67.722 1.00 90.00 301 GLU A C 1
ATOM 2436 O O . GLU A 1 301 ? -27.794 -35.353 67.035 1.00 90.00 301 GLU A O 1
ATOM 2441 N N . THR A 1 302 ? -27.898 -34.228 68.993 1.00 91.00 302 THR A N 1
ATOM 2442 C CA . THR A 1 302 ? -28.809 -35.147 69.675 1.00 91.00 302 THR A CA 1
ATOM 2443 C C . THR A 1 302 ? -30.076 -34.431 70.121 1.00 91.00 302 THR A C 1
ATOM 2445 O O . THR A 1 302 ? -30.027 -33.290 70.574 1.00 91.00 302 THR A O 1
ATOM 2448 N N . TRP A 1 303 ? -31.214 -35.112 70.009 1.00 92.44 303 TRP A N 1
ATOM 2449 C CA . TRP A 1 303 ? -32.517 -34.617 70.457 1.00 92.44 303 TRP A CA 1
ATOM 2450 C C . TRP A 1 303 ? -33.324 -35.743 71.104 1.00 92.44 303 TRP A C 1
ATOM 2452 O O . TRP A 1 303 ? -32.930 -36.907 71.057 1.00 92.44 303 TRP A O 1
ATOM 2462 N N . TYR A 1 304 ? -34.449 -35.395 71.726 1.00 88.88 304 TYR A N 1
ATOM 2463 C CA . TYR A 1 304 ? -35.337 -36.349 72.386 1.00 88.88 304 TYR A CA 1
ATOM 2464 C C . TYR A 1 304 ? -36.745 -36.255 71.802 1.00 88.88 304 TYR A C 1
ATOM 2466 O O . TYR A 1 304 ? -37.303 -35.161 71.733 1.00 88.88 304 TYR A O 1
ATOM 2474 N N . ASP A 1 305 ? -37.339 -37.399 71.459 1.00 88.19 305 ASP A N 1
ATOM 2475 C CA . ASP A 1 305 ? -38.787 -37.523 71.249 1.00 88.19 305 ASP A CA 1
ATOM 2476 C C . ASP A 1 305 ? -39.351 -38.494 72.297 1.00 88.19 305 ASP A C 1
ATOM 2478 O O . ASP A 1 305 ? -39.053 -39.693 72.322 1.00 88.19 305 ASP A O 1
ATOM 2482 N N . GLY A 1 306 ? -40.094 -37.943 73.258 1.00 87.75 306 GLY A N 1
ATOM 2483 C CA . GLY A 1 306 ? -40.516 -38.660 74.459 1.00 87.75 306 GLY A CA 1
ATOM 2484 C C . GLY A 1 306 ? -39.334 -39.072 75.347 1.00 87.75 306 GLY A C 1
ATOM 2485 O O . GLY A 1 306 ? -38.665 -38.223 75.932 1.00 87.75 306 GLY A O 1
ATOM 2486 N N . CYS A 1 307 ? -39.119 -40.383 75.498 1.00 88.81 307 CYS A N 1
ATOM 2487 C CA . CYS A 1 307 ? -38.040 -40.965 76.313 1.00 88.81 307 CYS A CA 1
ATOM 2488 C C . CYS A 1 307 ? -36.881 -41.525 75.475 1.00 88.81 307 CYS A C 1
ATOM 2490 O O . CYS A 1 307 ? -36.012 -42.194 76.026 1.00 88.81 307 CYS A O 1
ATOM 2492 N N . ILE A 1 308 ? -36.890 -41.304 74.160 1.00 84.06 308 ILE A N 1
ATOM 2493 C CA . ILE A 1 308 ? -35.908 -41.869 73.237 1.00 84.06 308 ILE A CA 1
ATOM 2494 C C . ILE A 1 308 ? -34.951 -40.754 72.812 1.00 84.06 308 ILE A C 1
ATOM 2496 O O . ILE A 1 308 ? -35.393 -39.723 72.302 1.00 84.06 308 ILE A O 1
ATOM 2500 N N . GLU A 1 309 ? -33.650 -40.949 73.048 1.00 90.12 309 GLU A N 1
ATOM 2501 C CA . GLU A 1 309 ? -32.601 -40.080 72.508 1.00 90.12 309 GLU A CA 1
ATOM 2502 C C . GLU A 1 309 ? -32.338 -40.462 71.051 1.00 90.12 309 GLU A C 1
ATOM 2504 O O . GLU A 1 309 ? -32.161 -41.633 70.722 1.00 90.12 309 GLU A O 1
ATOM 2509 N N . TYR A 1 310 ? -32.251 -39.472 70.180 1.00 90.94 310 TYR A N 1
ATOM 2510 C CA . TYR A 1 310 ? -31.853 -39.629 68.794 1.00 90.94 310 TYR A CA 1
ATOM 2511 C C . TYR A 1 310 ? -30.575 -38.846 68.535 1.00 90.94 310 TYR A C 1
ATOM 2513 O O . TYR A 1 310 ? -30.327 -37.811 69.148 1.00 90.94 310 TYR A O 1
ATOM 2521 N N . LYS A 1 311 ? -29.756 -39.340 67.607 1.00 91.81 311 LYS A N 1
ATOM 2522 C CA . LYS A 1 311 ? -28.547 -38.671 67.135 1.00 91.81 311 LYS A CA 1
ATOM 2523 C C . LYS A 1 311 ? -28.541 -38.577 65.623 1.00 91.81 311 LYS A C 1
ATOM 2525 O O . LYS A 1 311 ? -28.680 -39.597 64.942 1.00 91.81 311 LYS A O 1
ATOM 2530 N N . CYS A 1 312 ? -28.278 -37.392 65.087 1.00 89.94 312 CYS A N 1
ATOM 2531 C CA . CYS A 1 312 ? -28.070 -37.259 63.659 1.00 89.94 312 CYS A CA 1
ATOM 2532 C C . CYS A 1 312 ? -26.676 -37.763 63.291 1.00 89.94 312 CYS A C 1
ATOM 2534 O O . CYS A 1 312 ? -25.676 -37.356 63.886 1.00 89.94 312 CYS A O 1
ATOM 2536 N N . LYS A 1 313 ? -26.593 -38.670 62.313 1.00 89.12 313 LYS A N 1
ATOM 2537 C CA . LYS A 1 313 ? -25.316 -39.157 61.790 1.00 89.12 313 LYS A CA 1
ATOM 2538 C C . LYS A 1 313 ? -25.346 -39.273 60.272 1.00 89.12 313 LYS A C 1
ATOM 2540 O O . LYS A 1 313 ? -25.903 -40.225 59.722 1.00 89.12 313 LYS A O 1
ATOM 2545 N N . ARG A 1 314 ? -24.677 -38.341 59.593 1.00 86.81 314 ARG A N 1
ATOM 2546 C CA . ARG A 1 314 ? -24.531 -38.247 58.131 1.00 86.81 314 ARG A CA 1
ATOM 2547 C C . ARG A 1 314 ? -25.881 -38.306 57.412 1.00 86.81 314 ARG A C 1
ATOM 2549 O O . ARG A 1 314 ? -26.062 -39.113 56.498 1.00 86.81 314 ARG A O 1
ATOM 2556 N N . GLY A 1 315 ? -26.828 -37.491 57.869 1.00 84.62 315 GLY A N 1
ATOM 2557 C CA . GLY A 1 315 ? -28.172 -37.393 57.303 1.00 84.62 315 GLY A CA 1
ATOM 2558 C C . GLY A 1 315 ? -29.096 -38.563 57.629 1.00 84.62 315 GLY A C 1
ATOM 2559 O O . GLY A 1 315 ? -30.064 -38.807 56.911 1.00 84.62 315 GLY A O 1
ATOM 2560 N N . ARG A 1 316 ? -28.784 -39.344 58.672 1.00 87.31 316 ARG A N 1
ATOM 2561 C CA . ARG A 1 316 ? -29.657 -40.406 59.185 1.00 87.31 316 ARG A CA 1
ATOM 2562 C C . ARG A 1 316 ? -29.840 -40.282 60.688 1.00 87.31 316 ARG A C 1
ATOM 2564 O O . ARG A 1 316 ? -28.850 -40.247 61.420 1.00 87.31 316 ARG A O 1
ATOM 2571 N N . THR A 1 317 ? -31.093 -40.295 61.121 1.00 88.88 317 THR A N 1
ATOM 2572 C CA . THR A 1 317 ? -31.468 -40.422 62.526 1.00 88.88 317 THR A CA 1
ATOM 2573 C C . THR A 1 317 ? -31.027 -41.791 63.051 1.00 88.88 317 THR A C 1
ATOM 2575 O O . THR A 1 317 ? -31.334 -42.826 62.452 1.00 88.88 317 THR A O 1
ATOM 2578 N N . GLN A 1 318 ? -30.259 -41.808 64.140 1.00 89.44 318 GLN A N 1
ATOM 2579 C CA . GLN A 1 318 ? -2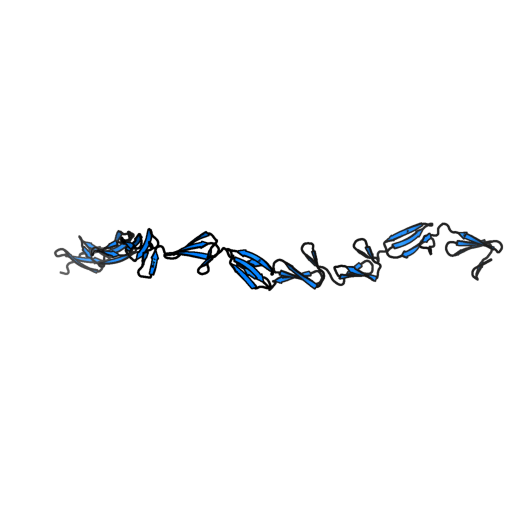9.883 -43.015 64.872 1.00 89.44 318 GLN A CA 1
ATOM 2580 C C . GLN A 1 318 ? -30.508 -42.963 66.257 1.00 89.44 318 GLN A C 1
ATOM 2582 O O . GLN A 1 318 ? -30.232 -42.043 67.018 1.00 89.44 318 GLN A O 1
ATOM 2587 N N . GLU A 1 319 ? -31.320 -43.959 66.580 1.00 86.88 319 GLU A N 1
ATOM 2588 C CA . GLU A 1 319 ? -31.849 -44.140 67.927 1.00 86.88 319 GLU A CA 1
ATOM 2589 C C . GLU A 1 319 ? -30.700 -44.502 68.883 1.00 86.88 319 GLU A C 1
ATOM 2591 O O . GLU A 1 319 ? -29.916 -45.424 68.623 1.00 86.88 319 GLU A O 1
ATOM 2596 N N . GLY A 1 320 ? -30.557 -43.735 69.958 1.00 75.00 320 GLY A N 1
ATOM 2597 C CA . GLY A 1 320 ? -29.645 -44.016 71.052 1.00 75.00 320 GLY A CA 1
ATOM 2598 C C . GLY A 1 320 ? -30.142 -45.232 71.820 1.00 75.00 320 GLY A C 1
ATOM 2599 O O . GLY A 1 320 ? -31.271 -45.263 72.298 1.00 75.00 320 GLY A O 1
ATOM 2600 N N . VAL A 1 321 ? -29.298 -46.258 71.934 1.00 60.06 321 VAL A N 1
ATOM 2601 C CA . VAL A 1 321 ? -29.595 -47.390 72.815 1.00 60.06 321 VAL A CA 1
ATOM 2602 C C . VAL A 1 321 ? -29.438 -46.893 74.246 1.00 60.06 321 VAL A C 1
ATOM 2604 O O . VAL A 1 321 ? -28.329 -46.528 74.635 1.00 60.06 321 VAL A O 1
ATOM 2607 N N . ASP A 1 322 ? -30.551 -46.876 74.976 1.00 54.88 322 ASP A N 1
ATOM 2608 C CA . ASP A 1 322 ? -30.663 -46.510 76.389 1.00 54.88 322 ASP A CA 1
ATOM 2609 C C . ASP A 1 322 ? -29.481 -47.085 77.198 1.00 54.88 322 ASP A C 1
ATOM 2611 O O . ASP A 1 322 ? -29.357 -48.314 77.315 1.00 54.88 322 ASP A O 1
ATOM 2615 N N . PRO A 1 323 ? -28.553 -46.249 77.704 1.00 53.31 323 PRO A N 1
ATOM 2616 C CA . PRO A 1 323 ? -27.509 -46.708 78.598 1.00 53.31 323 PRO A CA 1
ATOM 2617 C C . PRO A 1 323 ? -28.136 -46.901 79.984 1.00 53.31 323 PRO A C 1
ATOM 2619 O O . PRO A 1 323 ? -28.008 -46.043 80.855 1.00 53.31 323 PRO A O 1
ATOM 2622 N N . THR A 1 324 ? -28.839 -48.024 80.160 1.00 47.81 324 THR A N 1
ATOM 2623 C CA . THR A 1 324 ? -29.305 -48.513 81.471 1.00 47.81 324 THR A CA 1
ATOM 2624 C C . THR A 1 324 ? -28.201 -48.545 82.513 1.00 47.81 324 THR A C 1
ATOM 2626 O O . THR A 1 324 ? -27.088 -49.010 82.155 1.00 47.81 324 THR A O 1
#

Organism: Meganyctiphanes norvegica (NCBI:txid48144)

Radius of gyration: 57.11 Å; chains: 1; bounding box: 105×72×164 Å